Protein AF-X6LUT4-F1 (afdb_monomer)

Secondary structure (DSSP, 8-state):
-TTTT--BGGGGGGTTT--HHHHHHHH-TTS-HHHHHHHHHHHHHHHHHHHHHHHHHHHHHHHHHHHHHHHHHSTTTTT-B--HHHHHHHHHHHHHHHHHHTT---BHHHHHHHHHHHHHHH---GGGHHHHHHHHHTHHHHHHHHH-HHHH-TTS--GGGHHHHHHHHHHHHHHIIIIITS--SBHHHHHHHHTTSPPTTSHHHHHHHHHHHHHHHHHHHTHHHHHHHHHHHHHHHHHHHHHHH----SPPP--TT-------

Nearest PDB structures (foldseek):
  7sqc-assembly1_C0  TM=2.697E-01  e=9.234E+00  Chlamydomonas reinhardtii

Structure (mmCIF, N/CA/C/O backbone):
data_AF-X6LUT4-F1
#
_entry.id   AF-X6LUT4-F1
#
loop_
_atom_site.group_PDB
_atom_site.id
_atom_site.type_symbol
_atom_site.label_atom_id
_atom_site.label_alt_id
_atom_site.label_comp_id
_atom_site.label_asym_id
_atom_site.label_entity_id
_atom_site.label_seq_id
_atom_site.pdbx_PDB_ins_code
_atom_site.Cartn_x
_atom_site.Cartn_y
_atom_site.Cartn_z
_atom_site.occupancy
_atom_site.B_iso_or_equiv
_atom_site.auth_seq_id
_atom_site.auth_comp_id
_atom_site.auth_asym_id
_atom_site.auth_atom_id
_atom_site.pdbx_PDB_model_num
ATOM 1 N N . ALA A 1 1 ? -25.363 0.830 23.749 1.00 52.59 1 ALA A N 1
ATOM 2 C CA . ALA A 1 1 ? -24.604 1.115 22.505 1.00 52.59 1 ALA A CA 1
ATOM 3 C C . ALA A 1 1 ? -23.143 1.459 22.788 1.00 52.59 1 ALA A C 1
ATOM 5 O O . ALA A 1 1 ? -22.294 0.590 22.643 1.00 52.59 1 ALA A O 1
ATOM 6 N N . ILE A 1 2 ? -22.842 2.679 23.255 1.00 51.72 2 ILE A N 1
ATOM 7 C CA . ILE A 1 2 ? -21.458 3.118 23.536 1.00 51.72 2 ILE A CA 1
ATOM 8 C C . ILE A 1 2 ? -20.837 2.325 24.695 1.00 51.72 2 ILE A C 1
ATOM 10 O O . ILE A 1 2 ? -19.722 1.827 24.578 1.00 51.72 2 ILE A O 1
ATOM 14 N N . LYS A 1 3 ? -21.599 2.138 25.780 1.00 47.72 3 LYS A N 1
ATOM 15 C CA . LYS A 1 3 ? -21.188 1.362 26.961 1.00 47.72 3 LYS A CA 1
ATOM 16 C C . LYS A 1 3 ? -20.990 -0.137 26.678 1.00 47.72 3 LYS A C 1
ATOM 18 O O . LYS A 1 3 ? -20.231 -0.787 27.384 1.00 47.72 3 LYS A O 1
ATOM 23 N N . ASP A 1 4 ? -21.637 -0.655 25.632 1.00 57.16 4 ASP A N 1
ATOM 24 C CA . ASP A 1 4 ? -21.692 -2.091 25.317 1.00 57.16 4 ASP A CA 1
ATOM 25 C C . ASP A 1 4 ? -20.893 -2.463 24.054 1.00 57.16 4 ASP A C 1
ATOM 27 O O . ASP A 1 4 ? -21.017 -3.581 23.570 1.00 57.16 4 ASP A O 1
ATOM 31 N N . ASN A 1 5 ? -20.118 -1.535 23.475 1.00 59.72 5 ASN A N 1
ATOM 32 C CA . ASN A 1 5 ? -19.409 -1.709 22.195 1.00 59.72 5 ASN A CA 1
ATOM 33 C C . ASN A 1 5 ? -20.289 -2.228 21.048 1.00 59.72 5 ASN A C 1
ATOM 35 O O . ASN A 1 5 ? -19.846 -3.019 20.226 1.00 59.72 5 ASN A O 1
ATOM 39 N N . THR A 1 6 ? -21.534 -1.774 20.954 1.00 64.12 6 THR A N 1
ATOM 40 C CA . THR A 1 6 ? -22.457 -2.206 19.888 1.00 64.12 6 THR A CA 1
ATOM 41 C C . THR A 1 6 ? -22.618 -1.177 18.770 1.00 64.12 6 THR A C 1
ATOM 43 O O . THR A 1 6 ? -23.476 -1.345 17.909 1.00 64.12 6 THR A O 1
ATOM 46 N N . LEU A 1 7 ? -21.798 -0.118 18.766 1.00 68.50 7 LEU A N 1
ATOM 47 C CA . LEU A 1 7 ? -21.794 0.896 17.709 1.00 68.50 7 LEU A CA 1
ATOM 48 C C . LEU A 1 7 ? -21.358 0.300 16.376 1.00 68.50 7 LEU A C 1
ATOM 50 O O . LEU A 1 7 ? -20.297 -0.328 16.293 1.00 68.50 7 LEU A O 1
ATOM 54 N N . GLN A 1 8 ? -22.160 0.541 15.343 1.00 73.81 8 GLN A N 1
ATOM 55 C CA . GLN A 1 8 ? -21.918 -0.007 14.022 1.00 73.81 8 GLN A CA 1
ATOM 56 C C . GLN A 1 8 ? -21.045 0.935 13.195 1.00 73.81 8 GLN A C 1
ATOM 58 O O . GLN A 1 8 ? -21.088 2.155 13.319 1.00 73.81 8 GLN A O 1
ATOM 63 N N . PHE A 1 9 ? -20.271 0.346 12.295 1.00 64.31 9 PHE A N 1
ATOM 64 C CA . PHE A 1 9 ? -19.413 1.025 11.335 1.00 64.31 9 PHE A CA 1
ATOM 65 C C . PHE A 1 9 ? -20.219 1.989 10.452 1.00 64.31 9 PHE A C 1
ATOM 67 O O . PHE A 1 9 ? -19.763 3.087 10.148 1.00 64.31 9 PHE A O 1
ATOM 74 N N . ALA A 1 10 ? -21.452 1.613 10.097 1.00 67.50 10 ALA A N 1
ATOM 75 C CA . ALA A 1 10 ? -22.367 2.456 9.332 1.00 67.50 10 ALA A CA 1
ATOM 76 C C . ALA A 1 10 ? -22.737 3.768 10.054 1.00 67.50 10 ALA A C 1
ATOM 78 O O . ALA A 1 10 ? -22.997 4.774 9.392 1.00 67.50 10 ALA A O 1
ATOM 79 N N . ASP A 1 11 ? -22.700 3.782 11.390 1.00 68.00 11 ASP A N 1
ATOM 80 C CA . ASP A 1 11 ? -23.057 4.946 12.202 1.00 68.00 11 ASP A CA 1
ATOM 81 C C . ASP A 1 11 ? -21.910 5.961 12.311 1.00 68.00 11 ASP A C 1
ATOM 83 O O . ASP A 1 11 ? -22.111 7.061 12.818 1.00 68.00 11 ASP A O 1
ATOM 87 N N . MET A 1 12 ? -20.708 5.646 11.809 1.00 66.56 12 MET A N 1
ATOM 88 C CA . MET A 1 12 ? -19.506 6.455 12.049 1.00 66.56 12 MET A CA 1
ATOM 89 C C . MET A 1 12 ? -19.565 7.893 11.549 1.00 66.56 12 MET A C 1
ATOM 91 O O . MET A 1 12 ? -18.925 8.755 12.143 1.00 66.56 12 MET A O 1
ATOM 95 N N . ARG A 1 13 ? -20.378 8.194 10.530 1.00 65.12 13 ARG A N 1
ATOM 96 C CA . ARG A 1 13 ? -20.570 9.583 10.076 1.00 65.12 13 ARG A CA 1
ATOM 97 C C . ARG A 1 13 ? -21.151 10.497 11.153 1.00 65.12 13 ARG A C 1
ATOM 99 O O . ARG A 1 13 ? -20.915 11.699 11.117 1.00 65.12 13 ARG A O 1
ATOM 106 N N . TRP A 1 14 ? -21.875 9.947 12.128 1.00 63.25 14 TRP A N 1
ATOM 107 C CA . TRP A 1 14 ? -22.335 10.720 13.282 1.00 63.25 14 TRP A CA 1
ATOM 108 C C . TRP A 1 14 ? -21.186 11.149 14.197 1.00 63.25 14 TRP A C 1
ATOM 110 O O . TRP A 1 14 ? -21.333 12.117 14.933 1.00 63.25 14 TRP A O 1
ATOM 120 N N . PHE A 1 15 ? -20.042 10.464 14.146 1.00 62.38 15 PHE A N 1
ATOM 121 C CA . PHE A 1 15 ? -18.933 10.665 15.072 1.00 62.38 15 PHE A CA 1
ATOM 122 C C . PHE A 1 15 ? -17.868 11.641 14.579 1.00 62.38 15 PHE A C 1
ATOM 124 O O . PHE A 1 15 ? -17.042 12.069 15.379 1.00 62.38 15 PHE A O 1
ATOM 131 N N . GLU A 1 16 ? -17.906 12.041 13.308 1.00 59.84 16 GLU A N 1
ATOM 132 C CA . GLU A 1 16 ? -16.918 12.957 12.720 1.00 59.84 16 GLU A CA 1
ATOM 133 C C . GLU A 1 16 ? -17.025 14.398 13.253 1.00 59.84 16 GLU A C 1
ATOM 135 O O . GLU A 1 16 ? -16.064 15.151 13.144 1.00 59.84 16 GLU A O 1
ATOM 140 N N . ASN A 1 17 ? -18.158 14.786 13.858 1.00 61.06 17 ASN A N 1
ATOM 141 C CA . ASN A 1 17 ? -18.442 16.182 14.232 1.00 61.06 17 ASN A CA 1
ATOM 142 C C . ASN A 1 17 ? -18.848 16.396 15.702 1.00 61.06 17 ASN A C 1
ATOM 144 O O . ASN A 1 17 ? -19.284 17.491 16.059 1.00 61.06 17 ASN A O 1
ATOM 148 N N . VAL A 1 18 ? -18.746 15.379 16.561 1.00 65.12 18 VAL A N 1
ATOM 149 C CA . VAL A 1 18 ? -19.232 15.475 17.948 1.00 65.12 18 VAL A CA 1
ATOM 150 C C . VAL A 1 18 ? -18.086 15.734 18.919 1.00 65.12 18 VAL A C 1
ATOM 152 O O . VAL A 1 18 ? -17.062 15.052 18.905 1.00 65.12 18 VAL A O 1
ATOM 155 N N . ASN A 1 19 ? -18.281 16.706 19.814 1.00 68.69 19 ASN A N 1
ATOM 156 C CA . ASN A 1 19 ? -17.394 16.919 20.951 1.00 68.69 19 ASN A CA 1
ATOM 157 C C . ASN A 1 19 ? -17.685 15.864 22.026 1.00 68.69 19 ASN A C 1
ATOM 159 O O . ASN A 1 19 ? -18.499 16.075 22.925 1.00 68.69 19 ASN A O 1
ATOM 163 N N . TRP A 1 20 ? -17.014 14.717 21.917 1.00 65.75 20 TRP A N 1
ATOM 164 C CA . TRP A 1 20 ? -17.303 13.554 22.754 1.00 65.75 20 TRP A CA 1
ATOM 165 C C . TRP A 1 20 ? -17.110 13.765 24.251 1.00 65.75 20 TRP A C 1
ATOM 167 O O . TRP A 1 20 ? -17.776 13.097 25.038 1.00 65.75 20 TRP A O 1
ATOM 177 N N . LYS A 1 21 ? -16.255 14.712 24.646 1.00 65.12 21 LYS A N 1
ATOM 178 C CA . LYS A 1 21 ? -16.102 15.090 26.051 1.00 65.12 21 LYS A CA 1
ATOM 179 C C . LYS A 1 21 ? -17.387 15.721 26.584 1.00 65.12 21 LYS A C 1
ATOM 181 O O . LYS A 1 21 ? -17.930 15.255 27.577 1.00 65.12 21 LYS A O 1
ATOM 186 N N . LEU A 1 22 ? -17.909 16.708 25.856 1.00 69.75 22 LEU A N 1
ATOM 187 C CA . LEU A 1 22 ? -19.138 17.404 26.228 1.00 69.75 22 LEU A CA 1
ATOM 188 C C . LEU A 1 22 ? -20.337 16.443 26.288 1.00 69.75 22 LEU A C 1
ATOM 190 O O . LEU A 1 22 ? -21.127 16.490 27.225 1.00 69.75 22 LEU A O 1
ATOM 194 N N . GLU A 1 23 ? -20.446 15.540 25.312 1.00 70.31 23 GLU A N 1
ATOM 195 C CA . GLU A 1 23 ? -21.567 14.600 25.238 1.00 70.31 23 GLU A CA 1
ATOM 196 C C . GLU A 1 23 ? -21.538 13.570 26.381 1.00 70.31 23 GLU A C 1
ATOM 198 O O . GLU A 1 23 ? -22.578 13.209 26.931 1.00 70.31 23 GLU A O 1
ATOM 203 N N . MET A 1 24 ? -20.346 13.113 26.782 1.00 67.94 24 MET A N 1
ATOM 204 C CA . MET A 1 24 ? -20.185 12.168 27.893 1.00 67.94 24 MET A CA 1
ATOM 205 C C . MET A 1 24 ? -20.394 12.817 29.258 1.00 67.94 24 MET A C 1
ATOM 207 O O . MET A 1 24 ? -21.010 12.186 30.118 1.00 67.94 24 MET A O 1
ATOM 211 N N . ASP A 1 25 ? -19.960 14.067 29.434 1.00 66.81 25 ASP A N 1
ATOM 212 C CA . ASP A 1 25 ? -20.219 14.844 30.652 1.00 66.81 25 ASP A CA 1
ATOM 213 C C . ASP A 1 25 ? -21.734 15.012 30.891 1.00 66.81 25 ASP A C 1
ATOM 215 O O . ASP A 1 25 ? -22.198 14.987 32.032 1.00 66.81 25 ASP A O 1
ATOM 219 N N . ILE A 1 26 ? -22.523 15.121 29.811 1.00 72.06 26 ILE A N 1
ATOM 220 C CA . ILE A 1 26 ? -23.992 15.191 29.865 1.00 72.06 26 ILE A CA 1
ATOM 221 C C . ILE A 1 26 ? -24.614 13.816 30.148 1.00 72.06 26 ILE A C 1
ATOM 223 O O . ILE A 1 26 ? -25.539 13.707 30.956 1.00 72.06 26 ILE A O 1
ATOM 227 N N . LEU A 1 27 ? -24.152 12.763 29.467 1.00 68.94 27 LEU A N 1
ATOM 228 C CA . LEU A 1 27 ? -24.794 11.445 29.503 1.00 68.94 27 LEU A CA 1
ATOM 229 C C . LEU A 1 27 ? -24.414 10.602 30.729 1.00 68.94 27 LEU A C 1
ATOM 231 O O . LEU A 1 27 ? -25.202 9.745 31.135 1.00 68.94 27 LEU A O 1
ATOM 235 N N . ILE A 1 28 ? -23.218 10.790 31.299 1.00 68.56 28 ILE A N 1
ATOM 236 C CA . ILE A 1 28 ? -22.716 9.989 32.427 1.00 68.56 28 ILE A CA 1
ATOM 237 C C . ILE A 1 28 ? -21.957 10.871 33.445 1.00 68.56 28 ILE A C 1
ATOM 239 O O . ILE A 1 28 ? -20.759 10.681 33.664 1.00 68.56 28 ILE A O 1
ATOM 243 N N . PRO A 1 29 ? -22.650 11.792 34.140 1.00 66.38 29 PRO A N 1
ATOM 244 C CA . PRO A 1 29 ? -22.018 12.754 35.053 1.00 66.38 29 PRO A CA 1
ATOM 245 C C . PRO A 1 29 ? -21.381 12.126 36.310 1.00 66.38 29 PRO A C 1
ATOM 247 O O . PRO A 1 29 ? -20.599 12.767 37.004 1.00 66.38 29 PRO A O 1
ATOM 250 N N . GLU A 1 30 ? -21.705 10.870 36.632 1.00 64.25 30 GLU A N 1
ATOM 251 C CA . GLU A 1 30 ? -21.279 10.182 37.867 1.00 64.25 30 GLU A CA 1
ATOM 252 C C . GLU A 1 30 ? -19.973 9.377 37.720 1.00 64.25 30 GLU A C 1
ATOM 254 O O . GLU A 1 30 ? -19.485 8.761 38.676 1.00 64.25 30 GLU A O 1
ATOM 259 N N . MET A 1 31 ? -19.402 9.318 36.518 1.00 62.62 31 MET A N 1
ATOM 260 C CA . MET A 1 31 ? -18.232 8.493 36.231 1.00 62.62 31 MET A CA 1
ATOM 261 C C . MET A 1 31 ? -16.944 9.263 36.577 1.00 62.62 31 MET A C 1
ATOM 263 O O . MET A 1 31 ? -16.766 10.404 36.175 1.00 62.62 31 MET A O 1
ATOM 267 N N . LYS A 1 32 ? -16.031 8.656 37.357 1.00 62.16 32 LYS A N 1
ATOM 268 C CA . LYS A 1 32 ? -14.766 9.305 37.773 1.00 62.16 32 LYS A CA 1
ATOM 269 C C . LYS A 1 32 ? -13.955 9.748 36.544 1.00 62.16 32 LYS A C 1
ATOM 271 O O . LYS A 1 32 ? -13.625 8.875 35.740 1.00 62.16 32 LYS A O 1
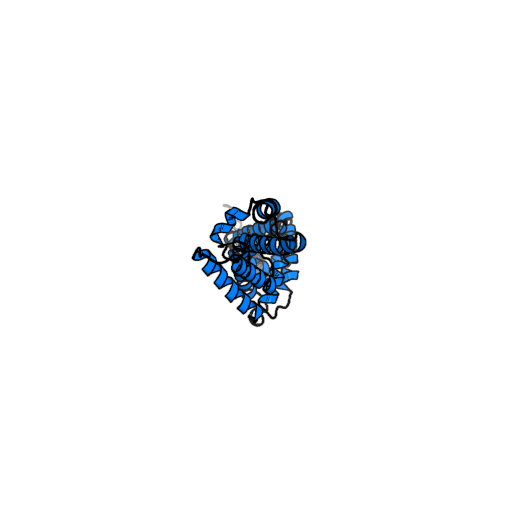ATOM 276 N N . GLU A 1 33 ? -13.582 11.032 36.467 1.00 64.31 33 GLU A N 1
ATOM 277 C CA . GLU A 1 33 ? -12.860 11.665 35.337 1.00 64.31 33 GLU A CA 1
ATOM 278 C C . GLU A 1 33 ? -11.751 10.769 34.759 1.00 64.31 33 GLU A C 1
ATOM 280 O O . GLU A 1 33 ? -11.740 10.458 33.575 1.00 64.31 33 GLU A O 1
ATOM 285 N N . GLU A 1 34 ? -10.896 10.207 35.612 1.00 64.38 34 GLU A N 1
ATOM 286 C CA . GLU A 1 34 ? -9.735 9.412 35.190 1.00 64.38 34 GLU A CA 1
ATOM 287 C C . GLU A 1 34 ? -10.087 8.084 34.474 1.00 64.38 34 GLU A C 1
ATOM 289 O O . GLU A 1 34 ? -9.313 7.564 33.664 1.00 64.38 34 GLU A O 1
ATOM 294 N N . LYS A 1 35 ? -11.263 7.503 34.764 1.00 61.06 35 LYS A N 1
ATOM 295 C CA . LYS A 1 35 ? -11.787 6.320 34.052 1.00 61.06 35 LYS A CA 1
ATOM 296 C C . LYS A 1 35 ? -12.576 6.709 32.805 1.00 61.06 35 LYS A C 1
ATOM 298 O O . LYS A 1 35 ? -12.573 5.931 31.851 1.00 61.06 35 LYS A O 1
ATOM 303 N N . VAL A 1 36 ? -13.239 7.866 32.821 1.00 62.94 36 VAL A N 1
ATOM 304 C CA . VAL A 1 36 ? -13.923 8.428 31.648 1.00 62.94 36 VAL A CA 1
ATOM 305 C C . VAL A 1 36 ? -12.898 8.716 30.564 1.00 62.94 36 VAL A C 1
ATOM 307 O O . VAL A 1 36 ? -13.045 8.206 29.460 1.00 62.94 36 VAL A O 1
ATOM 310 N N . ASP A 1 37 ? -11.806 9.397 30.908 1.00 68.56 37 ASP A N 1
ATOM 311 C CA . ASP A 1 37 ? -10.789 9.824 29.948 1.00 68.56 37 ASP A CA 1
ATOM 312 C C . ASP A 1 37 ? -10.152 8.645 29.203 1.00 68.56 37 ASP A C 1
ATOM 314 O O . ASP A 1 37 ? -10.054 8.669 27.980 1.00 68.56 37 ASP A O 1
ATOM 318 N N . LYS A 1 38 ? -9.782 7.558 29.897 1.00 74.25 38 LYS A N 1
ATOM 319 C CA . LYS A 1 38 ? -9.155 6.389 29.244 1.00 74.25 38 LYS A CA 1
ATOM 320 C C . LYS A 1 38 ? -10.107 5.632 28.320 1.00 74.25 38 LYS A C 1
ATOM 322 O O . LYS A 1 38 ? -9.710 5.217 27.232 1.00 74.25 38 LYS A O 1
ATOM 327 N N . VAL A 1 39 ? -11.349 5.416 28.757 1.00 71.00 39 VAL A N 1
ATOM 328 C CA . VAL A 1 39 ? -12.352 4.706 27.947 1.00 71.00 39 VAL A CA 1
ATOM 329 C C . VAL A 1 39 ? -12.761 5.564 26.752 1.00 71.00 39 VAL A C 1
ATOM 331 O O . VAL A 1 39 ? -12.859 5.050 25.640 1.00 71.00 39 VAL A O 1
ATOM 334 N N . LEU A 1 40 ? -12.939 6.868 26.964 1.00 71.06 40 LEU A N 1
ATOM 335 C CA . LEU A 1 40 ? -13.287 7.825 25.923 1.00 71.06 40 LEU A CA 1
ATOM 336 C C . LEU A 1 40 ? -12.177 7.946 24.881 1.00 71.06 40 LEU A C 1
ATOM 338 O O . LEU A 1 40 ? -12.452 7.828 23.691 1.00 71.06 40 LEU A O 1
ATOM 342 N N . GLN A 1 41 ? -10.928 8.088 25.321 1.00 75.12 41 GLN A N 1
ATOM 343 C CA . GLN A 1 41 ? -9.775 8.175 24.431 1.00 75.12 41 GLN A CA 1
ATOM 344 C C . GLN A 1 41 ? -9.652 6.925 23.553 1.00 75.12 41 GLN A C 1
ATOM 346 O O . GLN A 1 41 ? -9.543 7.031 22.335 1.00 75.12 41 GLN A O 1
ATOM 351 N N . SER A 1 42 ? -9.791 5.736 24.148 1.00 80.69 42 SER A N 1
ATOM 352 C CA . SER A 1 42 ? -9.792 4.479 23.392 1.00 80.69 42 SER A CA 1
ATOM 353 C C . SER A 1 42 ? -10.925 4.419 22.357 1.00 80.69 42 SER A C 1
ATOM 355 O O . SER A 1 42 ? -10.735 3.901 21.256 1.00 80.69 42 SER A O 1
ATOM 357 N N . LYS A 1 43 ? -12.105 4.965 22.674 1.00 76.88 43 LYS A N 1
ATOM 358 C CA . LYS A 1 43 ? -13.245 5.010 21.746 1.00 76.88 43 LYS A CA 1
ATOM 359 C C . LYS A 1 43 ? -13.041 5.999 20.607 1.00 76.88 43 LYS A C 1
ATOM 361 O O . LYS A 1 43 ? -13.391 5.674 19.472 1.00 76.88 43 LYS A O 1
ATOM 366 N N . ILE A 1 44 ? -12.465 7.160 20.898 1.00 79.50 44 ILE A N 1
ATOM 367 C CA . ILE A 1 44 ? -12.099 8.159 19.891 1.00 79.50 44 ILE A CA 1
ATOM 368 C C . ILE A 1 44 ? -11.095 7.543 18.913 1.00 79.50 44 ILE A C 1
ATOM 370 O O . ILE A 1 44 ? -11.349 7.547 17.712 1.00 79.50 44 ILE A O 1
ATOM 374 N N . GLU A 1 45 ? -10.039 6.904 19.418 1.00 83.88 45 GLU A N 1
ATOM 375 C CA . GLU A 1 45 ? -9.024 6.243 18.587 1.00 83.88 45 GLU A CA 1
ATOM 376 C C . GLU A 1 45 ? -9.610 5.124 17.716 1.00 83.88 45 GLU A C 1
ATOM 378 O O . GLU A 1 45 ? -9.301 5.029 16.529 1.00 83.88 45 GLU A O 1
ATOM 383 N N . GLN A 1 46 ? -10.486 4.279 18.272 1.00 85.69 46 GLN A N 1
ATOM 384 C CA . GLN A 1 46 ? -11.168 3.236 17.494 1.00 85.69 46 GLN A CA 1
ATOM 385 C C . GLN A 1 46 ? -12.018 3.834 16.371 1.00 85.69 46 GLN A C 1
ATOM 387 O O . GLN A 1 46 ? -12.025 3.318 15.254 1.00 85.69 46 GLN A O 1
ATOM 392 N N . THR A 1 47 ? -12.721 4.924 16.664 1.00 80.06 47 THR A N 1
ATOM 393 C CA . THR A 1 47 ? -13.589 5.591 15.695 1.00 80.06 47 THR A CA 1
ATOM 394 C C . THR A 1 47 ? -12.776 6.260 14.591 1.00 80.06 47 THR A C 1
ATOM 396 O O . THR A 1 47 ? -13.131 6.132 13.424 1.00 80.06 47 THR A O 1
ATOM 399 N N . GLU A 1 48 ? -11.654 6.898 14.927 1.00 84.19 48 GLU A N 1
ATOM 400 C CA . GLU A 1 48 ? -10.741 7.501 13.950 1.00 84.19 48 GLU A CA 1
ATOM 401 C C . GLU A 1 48 ? -10.122 6.448 13.017 1.00 84.19 48 GLU A C 1
ATOM 403 O O . GLU A 1 48 ? -10.085 6.615 11.799 1.00 84.19 48 GLU A O 1
ATOM 408 N N . LYS A 1 49 ? -9.667 5.317 13.562 1.00 88.00 49 LYS A N 1
ATOM 409 C CA . LYS A 1 49 ? -9.119 4.220 12.747 1.00 88.00 49 LYS A CA 1
ATOM 410 C C . LYS A 1 49 ? -10.167 3.641 11.809 1.00 88.00 49 LYS A C 1
ATOM 412 O O . LYS A 1 49 ? -9.907 3.419 10.627 1.00 88.00 49 LYS A O 1
ATOM 417 N N . ALA A 1 50 ? -11.365 3.405 12.333 1.00 85.25 50 ALA A N 1
ATOM 418 C CA . ALA A 1 50 ? -12.450 2.850 11.550 1.00 85.25 50 ALA A CA 1
ATOM 419 C C . ALA A 1 50 ? -12.938 3.842 10.473 1.00 85.25 50 ALA A C 1
ATOM 421 O O . ALA A 1 50 ? -13.181 3.411 9.346 1.00 85.25 50 ALA A O 1
ATOM 422 N N . SER A 1 51 ? -12.991 5.154 10.742 1.00 83.00 51 SER A N 1
ATOM 423 C CA . SER A 1 51 ? -13.359 6.158 9.728 1.00 83.00 51 SER A CA 1
ATOM 424 C C . SER A 1 51 ? -12.331 6.243 8.594 1.00 83.00 51 SER A C 1
ATOM 426 O O . SER A 1 51 ? -12.693 6.396 7.426 1.00 83.00 51 SER A O 1
ATOM 428 N N . ARG A 1 52 ? -11.044 6.040 8.903 1.00 88.56 52 ARG A N 1
ATOM 429 C CA . ARG A 1 52 ? -9.957 5.997 7.911 1.00 88.56 52 ARG A CA 1
ATOM 430 C C . ARG A 1 52 ? -9.904 4.705 7.097 1.00 88.56 52 ARG A C 1
ATOM 432 O O . ARG A 1 52 ? -9.203 4.664 6.084 1.00 88.56 52 ARG A O 1
ATOM 439 N N . LEU A 1 53 ? -10.627 3.659 7.497 1.00 90.31 53 LEU A N 1
ATOM 440 C CA . LEU A 1 53 ? -10.486 2.323 6.922 1.00 90.31 53 LEU A CA 1
ATOM 441 C C . LEU A 1 53 ? -10.799 2.270 5.422 1.00 90.31 53 LEU A C 1
ATOM 443 O O . LEU A 1 53 ? -10.117 1.560 4.692 1.00 90.31 53 LEU A O 1
ATOM 447 N N . GLU A 1 54 ? -11.782 3.030 4.929 1.00 89.31 54 GLU A N 1
ATOM 448 C CA . GLU A 1 54 ? -12.095 3.040 3.492 1.00 89.31 54 GLU A CA 1
ATOM 449 C C . GLU A 1 54 ? -10.932 3.616 2.663 1.00 89.31 54 GLU A C 1
ATOM 451 O O . GLU A 1 54 ? -10.568 3.069 1.619 1.00 89.31 54 GLU A O 1
ATOM 456 N N . ALA A 1 55 ? -10.319 4.705 3.138 1.00 90.88 55 ALA A N 1
ATOM 457 C CA . ALA A 1 55 ? -9.152 5.302 2.495 1.00 90.88 55 ALA A CA 1
ATOM 458 C C . ALA A 1 55 ? -7.932 4.373 2.586 1.00 90.88 55 ALA A C 1
ATOM 460 O O . ALA A 1 55 ? -7.243 4.166 1.586 1.00 90.88 55 ALA A O 1
ATOM 461 N N . ALA A 1 56 ? -7.708 3.755 3.750 1.00 94.12 56 ALA A N 1
ATOM 462 C CA . ALA A 1 56 ? -6.633 2.786 3.945 1.00 94.12 56 ALA A CA 1
ATOM 463 C C . ALA A 1 56 ? -6.791 1.563 3.041 1.00 94.12 56 ALA A C 1
ATOM 465 O O . ALA A 1 56 ? -5.829 1.150 2.402 1.00 94.12 56 ALA A O 1
ATOM 466 N N . ASN A 1 57 ? -8.013 1.047 2.890 1.00 94.50 57 ASN A N 1
ATOM 467 C CA . ASN A 1 57 ? -8.307 -0.071 1.999 1.00 94.50 57 ASN A CA 1
ATOM 468 C C . ASN A 1 57 ? -7.941 0.237 0.539 1.00 94.50 57 ASN A C 1
ATOM 470 O O . ASN A 1 57 ? -7.374 -0.614 -0.148 1.00 94.50 57 ASN A O 1
ATOM 474 N N . LYS A 1 58 ? -8.208 1.465 0.068 1.00 94.88 58 LYS A N 1
ATOM 475 C CA . LYS A 1 58 ? -7.780 1.922 -1.267 1.00 94.88 58 LYS A CA 1
ATOM 476 C C . LYS A 1 58 ? -6.253 1.923 -1.386 1.00 94.88 58 LYS A C 1
ATOM 478 O O . LYS A 1 58 ? -5.733 1.423 -2.382 1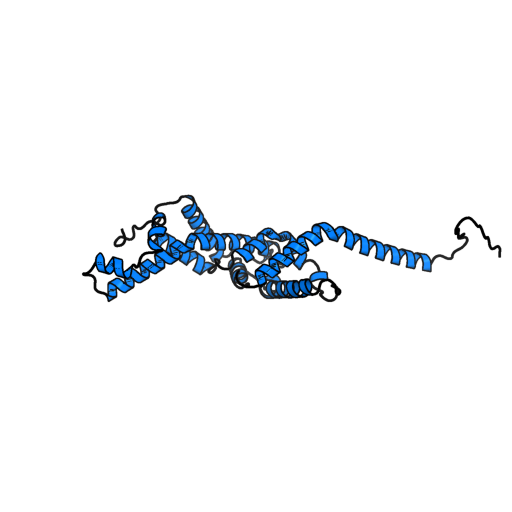.00 94.88 58 LYS A O 1
ATOM 483 N N . GLY A 1 59 ? -5.551 2.423 -0.367 1.00 96.12 59 GLY A N 1
ATOM 484 C CA . GLY A 1 59 ? -4.085 2.400 -0.293 1.00 96.12 59 GLY A CA 1
ATOM 485 C C . GLY A 1 59 ? -3.506 0.990 -0.296 1.00 96.12 59 GLY A C 1
ATOM 486 O O . GLY A 1 59 ? -2.656 0.683 -1.123 1.00 96.12 59 GLY A O 1
ATOM 487 N N . TRP A 1 60 ? -3.998 0.100 0.562 1.00 97.94 60 TRP A N 1
ATOM 488 C CA . TRP A 1 60 ? -3.530 -1.285 0.649 1.00 97.94 60 TRP A CA 1
ATOM 489 C C . TRP A 1 60 ? -3.841 -2.105 -0.603 1.00 97.94 60 TRP A C 1
ATOM 491 O O . TRP A 1 60 ? -3.028 -2.934 -1.009 1.00 97.94 60 TRP A O 1
ATOM 501 N N . THR A 1 61 ? -4.972 -1.846 -1.261 1.00 97.06 61 THR A N 1
ATOM 502 C CA . THR A 1 61 ? -5.290 -2.469 -2.554 1.00 97.06 61 THR A CA 1
ATOM 503 C C . THR A 1 61 ? -4.303 -2.022 -3.632 1.00 97.06 61 THR A C 1
ATOM 505 O O . THR A 1 61 ? -3.746 -2.867 -4.333 1.00 97.06 61 THR A O 1
ATOM 508 N N . ALA A 1 62 ? -4.023 -0.717 -3.720 1.00 97.19 62 ALA A N 1
ATOM 509 C CA . ALA A 1 62 ? -3.019 -0.190 -4.643 1.00 97.19 62 ALA A CA 1
ATOM 510 C C . ALA A 1 62 ? -1.614 -0.722 -4.315 1.00 97.19 62 ALA A C 1
ATOM 512 O O . ALA A 1 62 ? -0.870 -1.079 -5.225 1.00 97.19 62 ALA A O 1
ATOM 513 N N . LEU A 1 63 ? -1.273 -0.853 -3.027 1.00 98.00 63 LEU A N 1
ATOM 514 C CA . LEU A 1 63 ? -0.003 -1.418 -2.569 1.00 98.00 63 LEU A CA 1
ATOM 515 C C . LEU A 1 63 ? 0.147 -2.866 -3.018 1.00 98.00 63 LEU A C 1
ATOM 517 O O . LEU A 1 63 ? 1.172 -3.226 -3.584 1.00 98.00 63 LEU A O 1
ATOM 521 N N . LYS A 1 64 ? -0.888 -3.689 -2.825 1.00 97.75 64 LYS A N 1
ATOM 522 C CA . LYS A 1 64 ? -0.897 -5.079 -3.289 1.00 97.75 64 LYS A CA 1
ATOM 523 C C . LYS A 1 64 ? -0.635 -5.172 -4.792 1.00 97.75 64 LYS A C 1
ATOM 525 O O . LYS A 1 64 ? 0.220 -5.955 -5.204 1.00 97.75 64 LYS A O 1
ATOM 530 N N . GLN A 1 65 ? -1.334 -4.369 -5.593 1.00 97.44 65 GLN A N 1
ATOM 531 C CA . GLN A 1 65 ? -1.163 -4.358 -7.048 1.00 97.44 65 GLN A CA 1
ATOM 532 C C . GLN A 1 65 ? 0.238 -3.884 -7.451 1.00 97.44 65 GLN A C 1
ATOM 534 O O . GLN A 1 65 ? 0.913 -4.566 -8.218 1.00 97.44 65 GLN A O 1
ATOM 539 N N . ALA A 1 66 ? 0.718 -2.779 -6.878 1.00 96.06 66 ALA A N 1
ATOM 540 C CA . ALA A 1 66 ? 2.051 -2.253 -7.155 1.00 96.06 66 ALA A CA 1
ATOM 541 C C . ALA A 1 66 ? 3.157 -3.249 -6.772 1.00 96.06 66 ALA A C 1
ATOM 543 O O . ALA A 1 66 ? 4.063 -3.482 -7.569 1.00 96.06 66 ALA A O 1
ATOM 544 N N . THR A 1 67 ? 3.065 -3.904 -5.609 1.00 96.75 67 THR A N 1
ATOM 545 C CA . THR A 1 67 ? 4.015 -4.949 -5.188 1.00 96.75 67 THR A CA 1
ATOM 546 C C . THR A 1 67 ? 4.070 -6.092 -6.198 1.00 96.75 67 THR A C 1
ATOM 548 O O . THR A 1 67 ? 5.158 -6.525 -6.574 1.00 96.75 67 THR A O 1
ATOM 551 N N . GLN A 1 68 ? 2.917 -6.557 -6.686 1.00 95.81 68 GLN A N 1
ATOM 552 C CA . GLN A 1 68 ? 2.847 -7.615 -7.699 1.00 95.81 68 GLN A CA 1
ATOM 553 C C . GLN A 1 68 ? 3.461 -7.170 -9.035 1.00 95.81 68 GLN A C 1
ATOM 555 O O . GLN A 1 68 ? 4.261 -7.904 -9.618 1.00 95.81 68 GLN A O 1
ATOM 560 N N . THR A 1 69 ? 3.144 -5.957 -9.496 1.00 94.25 69 THR A N 1
ATOM 561 C CA . THR A 1 69 ? 3.710 -5.382 -10.725 1.00 94.25 69 THR A CA 1
ATOM 562 C C . THR A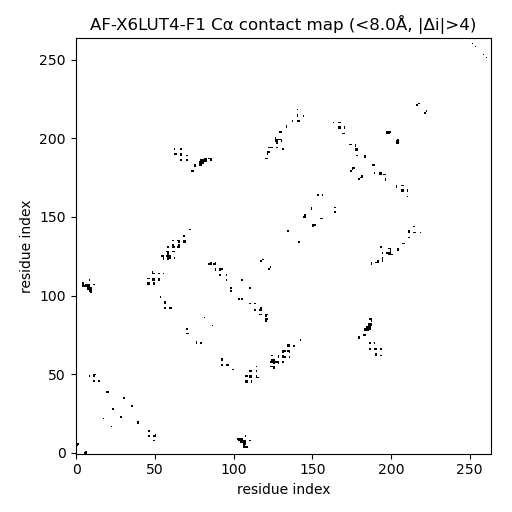 1 69 ? 5.229 -5.258 -10.639 1.00 94.25 69 THR A C 1
ATOM 564 O O . THR A 1 69 ? 5.945 -5.662 -11.556 1.00 94.25 69 THR A O 1
ATOM 567 N N . ILE A 1 70 ? 5.747 -4.735 -9.528 1.00 93.06 70 ILE A N 1
ATOM 568 C CA . ILE A 1 70 ? 7.186 -4.560 -9.331 1.00 93.06 70 ILE A CA 1
ATOM 569 C C . ILE A 1 70 ? 7.879 -5.918 -9.214 1.00 93.06 70 ILE A C 1
ATOM 571 O O . ILE A 1 70 ? 8.900 -6.127 -9.866 1.00 93.06 70 ILE A O 1
ATOM 575 N N . GLN A 1 71 ? 7.313 -6.870 -8.462 1.00 94.38 71 GLN A N 1
ATOM 576 C CA . GLN A 1 71 ? 7.879 -8.214 -8.333 1.00 94.38 71 GLN A CA 1
ATOM 577 C C . GLN A 1 71 ? 8.011 -8.903 -9.694 1.00 94.38 71 GLN A C 1
ATOM 579 O O . GLN A 1 71 ? 9.064 -9.469 -9.969 1.00 94.38 71 GLN A O 1
ATOM 584 N N . LYS A 1 72 ? 7.002 -8.815 -10.568 1.00 92.38 72 LYS A N 1
ATOM 585 C CA . LYS A 1 72 ? 7.026 -9.421 -11.911 1.00 92.38 72 LYS A CA 1
ATOM 586 C C . LYS A 1 72 ? 8.166 -8.894 -12.792 1.00 92.38 72 LYS A C 1
ATOM 588 O O . LYS A 1 72 ? 8.718 -9.656 -13.593 1.00 92.38 72 LYS A O 1
ATOM 593 N N . ASN A 1 73 ? 8.522 -7.621 -12.623 1.00 88.25 73 ASN A N 1
ATOM 594 C CA . ASN A 1 73 ? 9.523 -6.921 -13.433 1.00 88.25 73 ASN A CA 1
ATOM 595 C C . ASN A 1 73 ? 10.895 -6.803 -12.750 1.00 88.25 73 ASN A C 1
ATOM 597 O O . ASN A 1 73 ? 11.867 -6.389 -13.377 1.00 88.25 73 ASN A O 1
ATOM 601 N N . HIS A 1 74 ? 11.011 -7.207 -11.484 1.00 90.00 74 HIS A N 1
ATOM 602 C CA . HIS A 1 74 ? 12.268 -7.154 -10.750 1.00 90.00 74 HIS A CA 1
ATOM 603 C C . HIS A 1 74 ? 13.300 -8.152 -11.304 1.00 90.00 74 HIS A C 1
ATOM 605 O O . HIS A 1 74 ? 12.974 -9.292 -11.649 1.00 90.00 74 HIS A O 1
ATOM 611 N N . LYS A 1 75 ? 14.584 -7.766 -11.302 1.00 87.06 75 LYS A N 1
ATOM 612 C CA . LYS A 1 75 ? 15.709 -8.624 -11.734 1.00 87.06 75 LYS A CA 1
ATOM 613 C C . LYS A 1 75 ? 15.781 -9.962 -10.980 1.00 87.06 75 LYS A C 1
ATOM 615 O O . LYS A 1 75 ? 16.188 -10.975 -11.534 1.00 87.06 75 LYS A O 1
ATOM 620 N N . GLU A 1 76 ? 15.339 -9.968 -9.726 1.00 89.62 76 GLU A N 1
ATOM 621 C CA . GLU A 1 76 ? 15.344 -11.126 -8.822 1.00 89.62 76 GLU A CA 1
ATOM 622 C C . GLU A 1 76 ? 13.933 -11.674 -8.571 1.00 89.62 76 GLU A C 1
ATOM 624 O O . GLU A 1 76 ? 13.677 -12.282 -7.536 1.00 89.62 76 GLU A O 1
ATOM 629 N N . LYS A 1 77 ? 12.994 -11.470 -9.502 1.00 91.25 77 LYS A N 1
ATOM 630 C CA . LYS A 1 77 ? 11.580 -11.865 -9.363 1.00 91.25 77 LYS A CA 1
ATOM 631 C C . LYS A 1 77 ? 11.343 -13.275 -8.814 1.00 91.25 77 LYS A C 1
ATOM 633 O O . LYS A 1 77 ? 10.433 -13.464 -8.015 1.00 91.25 77 LYS A O 1
ATOM 638 N N . SER A 1 78 ? 12.166 -14.249 -9.204 1.00 91.31 78 SER A N 1
ATOM 639 C CA . SER A 1 78 ? 12.058 -15.649 -8.763 1.00 91.31 78 SER A CA 1
ATOM 640 C C . SER A 1 78 ? 12.454 -15.869 -7.296 1.00 91.31 78 SER A C 1
ATOM 642 O O . SER A 1 78 ? 12.092 -16.889 -6.711 1.00 91.31 78 SER A O 1
ATOM 644 N N . ASN A 1 79 ? 13.206 -14.936 -6.710 1.00 92.06 79 ASN A N 1
ATOM 645 C CA . ASN A 1 79 ? 13.698 -15.010 -5.334 1.00 92.06 79 ASN A CA 1
ATOM 646 C C . ASN A 1 79 ? 12.753 -14.320 -4.344 1.00 92.06 79 ASN A C 1
ATOM 648 O O . ASN A 1 79 ? 12.738 -14.697 -3.176 1.00 92.06 79 ASN A O 1
ATOM 652 N N . ILE A 1 80 ? 11.945 -13.364 -4.813 1.00 94.25 80 ILE A N 1
ATOM 653 C CA . ILE A 1 80 ? 10.965 -12.646 -3.993 1.00 94.25 80 ILE A CA 1
ATOM 654 C C . ILE A 1 80 ? 9.767 -13.566 -3.752 1.00 94.25 80 ILE A C 1
ATOM 656 O O . ILE A 1 80 ? 8.958 -13.802 -4.653 1.00 94.25 80 ILE A O 1
ATOM 660 N N . LYS A 1 81 ? 9.648 -14.097 -2.535 1.00 94.56 81 LYS A N 1
ATOM 661 C CA . LYS A 1 81 ? 8.594 -15.055 -2.172 1.00 94.56 81 LYS A CA 1
ATOM 662 C C . LYS A 1 81 ? 7.514 -14.412 -1.317 1.00 94.56 81 LYS A C 1
ATOM 664 O O . LYS A 1 81 ? 7.762 -13.459 -0.583 1.00 94.56 81 LYS A O 1
ATOM 669 N N . GLN A 1 82 ? 6.308 -14.962 -1.387 1.00 95.38 82 GLN A N 1
ATOM 670 C CA . GLN A 1 82 ? 5.261 -14.608 -0.437 1.00 95.38 82 GLN A CA 1
ATOM 671 C C . GLN A 1 82 ? 5.602 -15.197 0.931 1.00 95.38 82 GLN A C 1
ATOM 673 O O . GLN A 1 82 ? 5.690 -16.414 1.095 1.00 95.38 82 GLN A O 1
ATOM 678 N N . ASP A 1 83 ? 5.833 -14.315 1.891 1.00 96.75 83 ASP A N 1
ATOM 679 C CA . ASP A 1 83 ? 6.062 -14.647 3.287 1.00 96.75 83 ASP A CA 1
ATOM 680 C C . ASP A 1 83 ? 4.746 -14.673 4.076 1.00 96.75 83 ASP A C 1
ATOM 682 O O . ASP A 1 83 ? 3.698 -14.236 3.598 1.00 96.75 83 ASP A O 1
ATOM 686 N N . ARG A 1 84 ? 4.801 -15.194 5.304 1.00 97.06 84 ARG A N 1
ATOM 687 C CA . ARG A 1 84 ? 3.609 -15.351 6.144 1.00 97.06 84 ARG A CA 1
ATOM 688 C C . ARG A 1 84 ? 2.944 -14.016 6.484 1.00 97.06 84 ARG A C 1
ATOM 690 O O . ARG A 1 84 ? 1.724 -13.939 6.443 1.00 97.06 84 ARG A O 1
ATOM 697 N N . THR A 1 85 ? 3.728 -12.968 6.739 1.00 97.25 85 THR A N 1
ATOM 698 C CA . THR A 1 85 ? 3.195 -11.627 7.023 1.00 97.25 85 THR A CA 1
ATOM 699 C C . THR A 1 85 ? 2.393 -11.090 5.838 1.00 97.25 85 THR A C 1
ATOM 701 O O . THR A 1 85 ? 1.322 -10.519 6.026 1.00 97.25 85 THR A O 1
ATOM 704 N N . TRP A 1 86 ? 2.860 -11.335 4.609 1.00 97.75 86 TRP A N 1
ATOM 705 C CA . TRP A 1 86 ? 2.122 -10.957 3.405 1.00 97.75 86 TRP A CA 1
ATOM 706 C C . TRP A 1 86 ? 0.804 -11.723 3.263 1.00 97.75 86 TRP A C 1
ATOM 708 O O . TRP A 1 86 ? -0.217 -11.130 2.927 1.00 97.75 86 TRP A O 1
ATOM 718 N N . GLN A 1 87 ? 0.811 -13.030 3.536 1.00 97.38 87 GLN A N 1
ATOM 719 C CA . GLN A 1 87 ? -0.401 -13.856 3.490 1.00 97.38 87 GLN A CA 1
ATOM 720 C C . GLN A 1 87 ? -1.435 -13.386 4.520 1.00 97.38 87 GLN A C 1
ATOM 722 O O . GLN A 1 87 ? -2.590 -13.160 4.162 1.00 97.38 87 GLN A O 1
ATOM 727 N N . ASP A 1 88 ? -1.005 -13.146 5.762 1.00 97.12 88 ASP A N 1
ATOM 728 C CA . ASP A 1 88 ? -1.870 -12.628 6.825 1.00 97.12 88 ASP A CA 1
ATOM 729 C C . ASP A 1 88 ? -2.449 -11.249 6.440 1.00 97.12 88 ASP A C 1
ATOM 731 O O . ASP A 1 88 ? -3.642 -10.991 6.630 1.00 97.12 88 ASP A O 1
ATOM 735 N N . PHE A 1 89 ? -1.641 -10.376 5.824 1.00 97.56 89 PHE A N 1
ATOM 736 C CA . PHE A 1 89 ? -2.106 -9.105 5.262 1.00 97.56 89 PHE A CA 1
ATOM 737 C C . PHE A 1 89 ? -3.167 -9.295 4.170 1.00 97.56 89 PHE A C 1
ATOM 739 O O . PHE A 1 89 ? -4.203 -8.628 4.207 1.00 97.56 89 PHE A O 1
ATOM 746 N N . GLU A 1 90 ? -2.957 -10.206 3.215 1.00 97.19 90 GLU A N 1
ATOM 747 C CA . GLU A 1 90 ? -3.926 -10.470 2.145 1.00 97.19 90 GLU A CA 1
ATOM 748 C C . GLU A 1 90 ? -5.262 -10.992 2.686 1.00 97.19 90 GLU A C 1
ATOM 750 O O . GLU A 1 90 ? -6.318 -10.571 2.203 1.00 97.19 90 GLU A O 1
ATOM 755 N N . GLU A 1 91 ? -5.231 -11.846 3.710 1.00 96.62 91 GLU A N 1
ATOM 756 C CA . GLU A 1 91 ? -6.430 -12.327 4.399 1.00 96.62 91 GLU A CA 1
ATOM 757 C C . GLU A 1 91 ? -7.190 -11.186 5.088 1.00 96.62 91 GLU A C 1
ATOM 759 O O . GLU A 1 91 ? -8.412 -11.073 4.944 1.00 96.62 91 GLU A O 1
ATOM 764 N N . LYS A 1 92 ? -6.489 -10.299 5.812 1.00 95.56 92 LYS A N 1
ATOM 765 C CA . LYS A 1 92 ? -7.134 -9.142 6.460 1.00 95.56 92 LYS A CA 1
ATOM 766 C C . LYS A 1 92 ? -7.677 -8.146 5.446 1.00 95.56 92 LYS A C 1
ATOM 768 O O . LYS A 1 92 ? -8.785 -7.644 5.632 1.00 95.56 92 LYS A O 1
ATOM 773 N N . LEU A 1 93 ? -6.952 -7.903 4.358 1.00 96.25 93 LEU A N 1
ATOM 774 C CA . LEU A 1 93 ? -7.412 -7.039 3.277 1.00 96.25 93 LEU A CA 1
ATOM 775 C C . LEU A 1 93 ? -8.677 -7.601 2.610 1.00 96.25 93 LEU A C 1
ATOM 777 O O . LEU A 1 93 ? -9.609 -6.850 2.322 1.00 96.25 93 LEU A O 1
ATOM 781 N N . ALA A 1 94 ? -8.753 -8.917 2.398 1.00 94.69 94 ALA A N 1
ATOM 782 C CA . ALA A 1 94 ? -9.960 -9.565 1.888 1.00 94.69 94 ALA A CA 1
ATOM 783 C C . ALA A 1 94 ? -11.154 -9.387 2.845 1.00 94.69 94 ALA A C 1
ATOM 785 O O . ALA A 1 94 ? -12.237 -9.007 2.397 1.00 94.69 94 ALA A O 1
ATOM 786 N N . ALA A 1 95 ? -10.941 -9.561 4.154 1.00 92.62 95 ALA A N 1
ATOM 787 C CA . ALA A 1 95 ? -11.977 -9.343 5.166 1.00 92.62 95 ALA A CA 1
ATOM 788 C C . ALA A 1 95 ? -12.483 -7.886 5.192 1.00 92.62 95 ALA A C 1
ATOM 790 O O . ALA A 1 95 ? -13.685 -7.649 5.321 1.00 92.62 95 ALA A O 1
ATOM 791 N N . ILE A 1 96 ? -11.592 -6.901 5.023 1.00 91.81 96 ILE A N 1
ATOM 792 C CA . ILE A 1 96 ? -11.977 -5.484 4.914 1.00 91.81 96 ILE A CA 1
ATOM 793 C C . ILE A 1 96 ? -12.820 -5.246 3.656 1.00 91.81 96 ILE A C 1
ATOM 795 O O . ILE A 1 96 ? -13.854 -4.582 3.731 1.00 91.81 96 ILE A O 1
ATOM 799 N N . ASN A 1 97 ? -12.414 -5.794 2.508 1.00 91.44 97 ASN A N 1
ATOM 800 C CA . ASN A 1 97 ? -13.164 -5.651 1.258 1.00 91.44 97 ASN A CA 1
ATOM 801 C C . ASN A 1 97 ? -14.579 -6.232 1.369 1.00 91.44 97 ASN A C 1
ATOM 803 O O . ASN A 1 97 ? -15.543 -5.581 0.967 1.00 91.44 97 ASN A O 1
ATOM 807 N N . GLU A 1 98 ? -14.722 -7.421 1.958 1.00 89.12 98 GLU A N 1
ATOM 808 C CA . GLU A 1 98 ? -16.030 -8.029 2.214 1.00 89.12 98 GLU A CA 1
ATOM 809 C C . GLU A 1 98 ? -16.887 -7.149 3.136 1.00 89.12 98 GLU A C 1
ATOM 811 O O . GLU A 1 98 ? -18.055 -6.877 2.839 1.00 89.12 98 GLU A O 1
ATOM 816 N N . MET A 1 99 ? -16.292 -6.642 4.218 1.00 86.62 99 MET A N 1
ATOM 817 C CA . MET A 1 99 ? -16.967 -5.759 5.164 1.00 86.62 99 MET A CA 1
ATOM 818 C C . MET A 1 99 ? -17.497 -4.480 4.497 1.00 86.62 99 MET A C 1
ATOM 820 O O . MET A 1 99 ? -18.653 -4.104 4.716 1.00 86.62 99 MET A O 1
ATOM 824 N N . LEU A 1 100 ? -16.667 -3.814 3.687 1.00 85.12 100 LE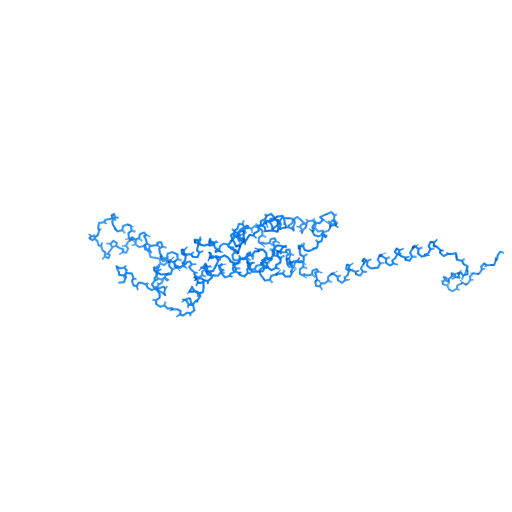U A N 1
ATOM 825 C CA . LEU A 1 100 ? -17.021 -2.565 3.007 1.00 85.12 100 LEU A CA 1
ATOM 826 C C . LEU A 1 100 ? -18.088 -2.784 1.922 1.00 85.12 100 LEU A C 1
ATOM 828 O O . LEU A 1 100 ? -19.005 -1.971 1.797 1.00 85.12 100 LEU A O 1
ATOM 832 N N . CYS A 1 101 ? -18.018 -3.892 1.177 1.00 83.12 101 CYS A N 1
ATOM 833 C CA . CYS A 1 101 ? -19.011 -4.246 0.158 1.00 83.12 101 CYS A CA 1
ATOM 834 C C . CYS A 1 101 ? -20.386 -4.556 0.762 1.00 83.12 101 CYS A C 1
ATOM 836 O O . CYS A 1 101 ? -21.408 -4.109 0.238 1.00 83.12 101 CYS A O 1
ATOM 838 N N . ASN A 1 102 ? -20.422 -5.280 1.883 1.00 78.81 102 ASN A N 1
ATOM 839 C CA . ASN A 1 102 ? -21.671 -5.750 2.479 1.00 78.81 102 ASN A CA 1
ATOM 840 C C . ASN A 1 102 ? -22.385 -4.696 3.351 1.00 78.81 102 ASN A C 1
ATOM 842 O O . ASN A 1 102 ? -23.462 -4.990 3.869 1.00 78.81 102 ASN A O 1
ATOM 846 N N . LYS A 1 103 ? -21.813 -3.485 3.524 1.00 64.62 103 LYS A N 1
ATOM 847 C CA . LYS A 1 103 ? -22.337 -2.389 4.378 1.00 64.62 103 LYS A CA 1
ATOM 848 C C . LYS A 1 103 ? -22.865 -2.885 5.735 1.00 64.62 103 LYS A C 1
ATOM 850 O O . LYS A 1 103 ? -23.913 -2.450 6.206 1.00 64.62 103 LYS A O 1
ATOM 855 N N . GLN A 1 104 ? -22.170 -3.857 6.321 1.00 63.12 104 GLN A N 1
ATOM 856 C CA . GLN A 1 104 ? -22.664 -4.609 7.470 1.00 63.12 104 GLN A CA 1
ATOM 857 C C . GLN A 1 104 ? -22.664 -3.793 8.767 1.00 63.12 104 GLN A C 1
ATOM 859 O O . GLN A 1 104 ? -21.890 -2.850 8.943 1.00 63.12 104 GLN A O 1
ATOM 864 N N . ASN A 1 105 ? -23.470 -4.273 9.718 1.00 64.56 105 ASN A N 1
ATOM 865 C CA . ASN A 1 105 ? -23.506 -3.901 11.136 1.00 64.56 105 ASN A CA 1
ATOM 866 C C . ASN A 1 105 ? -22.211 -4.311 11.874 1.00 64.56 105 ASN A C 1
ATOM 868 O O . ASN A 1 105 ? -22.261 -4.962 12.919 1.00 64.56 105 ASN A O 1
ATOM 872 N N . VAL A 1 106 ? -21.034 -4.018 11.318 1.00 73.56 106 VAL A N 1
ATOM 873 C CA . VAL A 1 106 ? -19.762 -4.373 11.951 1.00 73.56 106 VAL A CA 1
ATOM 874 C C . VAL A 1 106 ? -19.475 -3.407 13.078 1.00 73.56 106 VAL A C 1
ATOM 876 O O . VAL A 1 106 ? -19.603 -2.202 12.919 1.00 73.56 106 VAL A O 1
ATOM 879 N N . VAL A 1 107 ? -19.078 -3.935 14.228 1.00 82.19 107 VAL A N 1
ATOM 880 C CA . VAL A 1 107 ? -18.709 -3.118 15.381 1.00 82.19 107 VAL A CA 1
ATOM 881 C C . VAL A 1 107 ? -17.462 -2.286 15.060 1.00 82.19 107 VAL A C 1
ATOM 883 O O . VAL A 1 107 ? -16.482 -2.831 14.551 1.00 82.19 107 VAL A O 1
ATOM 886 N N . ILE A 1 108 ? -17.464 -0.993 15.410 1.00 81.12 108 ILE A N 1
ATOM 887 C CA . ILE A 1 108 ? -16.327 -0.065 15.202 1.00 81.12 108 ILE A CA 1
ATOM 888 C C . ILE A 1 108 ? -14.999 -0.654 15.709 1.00 81.12 108 I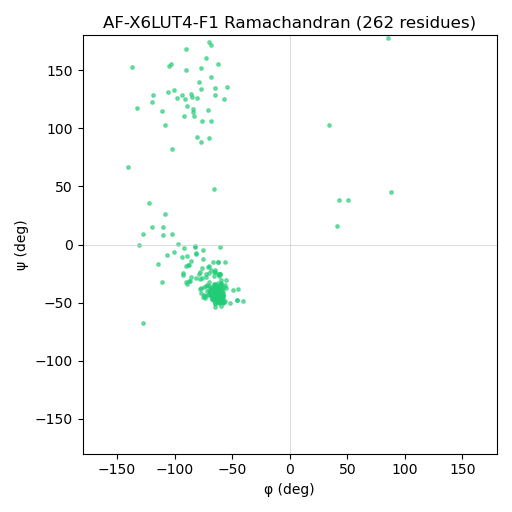LE A C 1
ATOM 890 O O . ILE A 1 108 ? -13.974 -0.543 15.045 1.00 81.12 108 ILE A O 1
ATOM 894 N N . GLU A 1 109 ? -15.017 -1.346 16.849 1.00 85.25 109 GLU A N 1
ATOM 895 C CA . GLU A 1 109 ? -13.843 -2.024 17.408 1.00 85.25 109 GLU A CA 1
ATOM 896 C C . GLU A 1 109 ? -13.237 -3.064 16.448 1.00 85.25 109 GLU A C 1
ATOM 898 O O . GLU A 1 109 ? -12.017 -3.147 16.324 1.00 85.25 109 GLU A O 1
ATOM 903 N N . ASN A 1 110 ? -14.065 -3.842 15.746 1.00 87.75 110 ASN A N 1
ATOM 904 C CA . ASN A 1 110 ? -13.581 -4.841 14.791 1.00 87.75 110 ASN A CA 1
ATOM 905 C C . ASN A 1 110 ? -12.969 -4.170 13.559 1.00 87.75 110 ASN A C 1
ATOM 907 O O . ASN A 1 110 ? -11.927 -4.610 13.079 1.00 87.75 110 ASN A O 1
ATOM 911 N N . ALA A 1 111 ? -13.573 -3.081 13.081 1.00 87.50 111 ALA A N 1
ATOM 912 C CA . ALA A 1 111 ? -13.021 -2.291 11.986 1.00 87.50 111 ALA A CA 1
ATOM 913 C C . ALA A 1 111 ? -11.679 -1.640 12.363 1.00 87.50 111 ALA A C 1
ATOM 915 O O . ALA A 1 111 ? -10.729 -1.699 11.585 1.00 87.50 111 ALA A O 1
ATOM 916 N N . ALA A 1 112 ? -11.568 -1.097 13.578 1.00 90.12 112 ALA A N 1
ATOM 917 C CA . ALA A 1 112 ? -10.318 -0.559 14.109 1.00 90.12 112 ALA A CA 1
ATOM 918 C C . ALA A 1 112 ? -9.233 -1.643 14.238 1.00 90.12 112 ALA A C 1
ATOM 920 O O . ALA A 1 112 ? -8.091 -1.415 13.858 1.00 90.12 112 ALA A O 1
ATOM 921 N N . LYS A 1 113 ? -9.591 -2.850 14.697 1.00 92.12 113 LYS A N 1
ATOM 922 C CA . LYS A 1 113 ? -8.667 -3.997 14.751 1.00 92.12 113 LYS A CA 1
ATOM 923 C C . LYS A 1 113 ? -8.184 -4.423 13.366 1.00 92.12 113 LYS A C 1
ATOM 925 O O . LYS A 1 113 ? -7.012 -4.740 13.202 1.00 92.12 113 LYS A O 1
ATOM 930 N N . LEU A 1 114 ? -9.067 -4.440 12.366 1.00 92.25 114 LEU A N 1
ATOM 931 C CA . LEU A 1 114 ? -8.673 -4.722 10.982 1.00 92.25 114 LEU A CA 1
ATOM 932 C C . LEU A 1 114 ? -7.708 -3.658 10.446 1.00 92.25 114 LEU A C 1
ATOM 934 O O . LEU A 1 114 ? -6.722 -4.015 9.805 1.00 92.25 114 LEU A O 1
ATOM 938 N N . TYR A 1 115 ? -7.959 -2.382 10.758 1.00 93.56 115 TYR A N 1
ATOM 939 C CA . TYR A 1 115 ? -7.046 -1.289 10.428 1.00 93.56 115 TYR A CA 1
ATOM 940 C C . TYR A 1 115 ? -5.659 -1.503 11.049 1.00 93.56 115 TYR A C 1
ATOM 942 O O . TYR A 1 115 ? -4.647 -1.427 10.349 1.00 93.56 115 TYR A O 1
ATOM 950 N N . ASP A 1 116 ? -5.618 -1.786 12.354 1.00 95.06 116 ASP A N 1
ATOM 951 C CA . ASP A 1 116 ? -4.375 -1.975 13.105 1.00 95.06 116 ASP A CA 1
ATOM 952 C C . ASP A 1 116 ? -3.564 -3.149 12.556 1.00 95.06 116 ASP A C 1
ATOM 954 O O . ASP A 1 116 ? -2.383 -2.979 12.275 1.00 95.06 116 ASP A O 1
ATOM 958 N N . ASN A 1 117 ? -4.207 -4.293 12.299 1.00 95.12 117 ASN A N 1
ATOM 959 C CA . ASN A 1 117 ? -3.528 -5.474 11.762 1.00 95.12 117 ASN A CA 1
ATOM 960 C C . ASN A 1 117 ? -2.859 -5.184 10.409 1.00 95.12 117 ASN A C 1
ATOM 962 O O . ASN A 1 117 ? -1.684 -5.481 10.219 1.00 95.12 117 ASN A O 1
ATOM 966 N N . CYS A 1 118 ? -3.581 -4.580 9.457 1.00 95.00 118 CYS A N 1
ATOM 967 C CA . CYS A 1 118 ? -2.998 -4.253 8.152 1.00 95.00 118 CYS A CA 1
ATOM 968 C C . CYS A 1 118 ? -1.860 -3.230 8.274 1.00 95.00 118 CYS A C 1
ATOM 970 O O . CYS A 1 118 ? -0.834 -3.369 7.608 1.00 95.00 118 CYS A O 1
ATOM 972 N N . THR A 1 119 ? -2.017 -2.232 9.147 1.00 94.94 119 THR A N 1
ATOM 973 C CA . THR A 1 119 ? -0.974 -1.230 9.405 1.00 94.94 119 THR A CA 1
ATOM 974 C C . THR A 1 119 ? 0.268 -1.858 10.040 1.00 94.94 119 THR A C 1
ATOM 976 O O . THR A 1 119 ? 1.382 -1.486 9.686 1.00 94.94 119 THR A O 1
ATOM 979 N N . GLU A 1 120 ? 0.103 -2.821 10.947 1.00 95.50 120 GLU A N 1
ATOM 980 C CA . GLU A 1 120 ? 1.209 -3.550 11.575 1.00 95.50 120 GLU A CA 1
ATOM 981 C C . GLU A 1 120 ? 1.990 -4.388 10.556 1.00 95.50 120 GLU A C 1
ATOM 983 O O . GLU A 1 120 ? 3.219 -4.416 10.594 1.00 95.50 120 GLU A O 1
ATOM 988 N N . TYR A 1 121 ? 1.294 -5.032 9.615 1.00 94.12 121 TYR A N 1
ATOM 989 C CA . TYR A 1 121 ? 1.938 -5.894 8.625 1.00 94.12 121 TYR A CA 1
ATOM 990 C C . TYR A 1 121 ? 2.707 -5.133 7.547 1.00 94.12 121 TYR A C 1
ATOM 992 O O . TYR A 1 121 ? 3.822 -5.527 7.205 1.00 94.12 121 TYR A O 1
ATOM 1000 N N . VAL A 1 122 ? 2.111 -4.081 6.976 1.00 93.44 122 VAL A N 1
ATOM 1001 C CA . VAL A 1 122 ? 2.663 -3.419 5.780 1.00 93.44 122 VAL A CA 1
ATOM 1002 C C . VAL A 1 122 ? 2.749 -1.900 5.884 1.00 93.44 122 VAL A C 1
ATOM 1004 O O . VAL A 1 122 ? 3.205 -1.273 4.938 1.00 93.44 122 VAL A O 1
ATOM 1007 N N . GLY A 1 123 ? 2.335 -1.293 6.997 1.00 93.88 123 GLY A N 1
ATOM 1008 C CA . GLY A 1 123 ? 2.332 0.159 7.184 1.00 93.88 123 GLY A CA 1
ATOM 1009 C C . GLY A 1 123 ? 1.087 0.880 6.650 1.00 93.88 123 GLY A C 1
ATOM 1010 O O . GLY A 1 123 ? 0.162 0.289 6.086 1.00 93.88 123 GLY A O 1
ATOM 1011 N N . ASP A 1 124 ? 1.061 2.201 6.856 1.00 92.31 124 ASP A N 1
ATOM 1012 C CA . ASP A 1 124 ? -0.014 3.084 6.387 1.00 92.31 124 ASP A CA 1
ATOM 1013 C C . ASP A 1 124 ? 0.219 3.494 4.924 1.00 92.31 124 ASP A C 1
ATOM 1015 O O . ASP A 1 124 ? 1.167 4.210 4.591 1.00 92.31 124 ASP A O 1
ATOM 1019 N N . ALA A 1 125 ? -0.675 3.048 4.043 1.00 93.62 125 ALA A N 1
ATOM 1020 C CA . ALA A 1 125 ? -0.601 3.296 2.607 1.00 93.62 125 ALA A CA 1
ATOM 1021 C C . ALA A 1 125 ? -1.455 4.491 2.138 1.00 93.62 125 ALA A C 1
ATOM 1023 O O . ALA A 1 125 ? -1.466 4.788 0.944 1.00 93.62 125 ALA A O 1
ATOM 1024 N N . ILE A 1 126 ? -2.169 5.193 3.034 1.00 93.38 126 ILE A N 1
ATOM 1025 C CA . ILE A 1 126 ? -3.122 6.256 2.650 1.00 93.38 126 ILE A CA 1
ATOM 1026 C C . ILE A 1 126 ? -2.441 7.374 1.855 1.00 93.38 126 ILE A C 1
ATOM 1028 O O . ILE A 1 126 ? -3.020 7.896 0.907 1.00 93.38 126 ILE A O 1
ATOM 1032 N N . LYS A 1 127 ? -1.212 7.736 2.229 1.00 93.94 127 LYS A N 1
ATOM 1033 C CA . LYS A 1 127 ? -0.470 8.835 1.593 1.00 93.94 127 LYS A CA 1
ATOM 1034 C C . LYS A 1 127 ? 0.235 8.451 0.291 1.00 93.94 127 LYS A C 1
ATOM 1036 O O . LYS A 1 1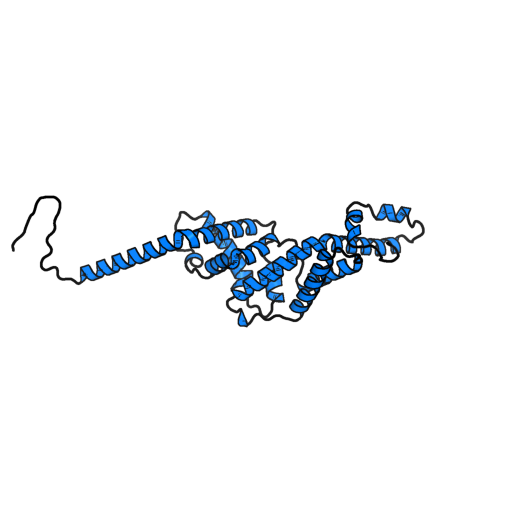27 ? 0.887 9.304 -0.290 1.00 93.94 127 LYS A O 1
ATOM 1041 N N . HIS A 1 128 ? 0.146 7.195 -0.136 1.00 94.81 128 HIS A N 1
ATOM 1042 C CA . HIS A 1 128 ? 0.878 6.674 -1.295 1.00 94.81 128 HIS A CA 1
ATOM 1043 C C . HIS A 1 128 ? -0.069 6.159 -2.389 1.00 94.81 128 HIS A C 1
ATOM 1045 O O . HIS A 1 128 ? 0.340 5.412 -3.274 1.00 94.81 128 HIS A O 1
ATOM 1051 N N . ILE A 1 129 ? -1.360 6.494 -2.330 1.00 94.38 129 ILE A N 1
ATOM 1052 C CA . ILE A 1 129 ? -2.358 5.950 -3.255 1.00 94.38 129 ILE A CA 1
ATOM 1053 C C . ILE A 1 129 ? -2.015 6.326 -4.699 1.00 94.38 129 ILE A C 1
ATOM 1055 O O . ILE A 1 129 ? -2.065 5.463 -5.575 1.00 94.38 129 ILE A O 1
ATOM 1059 N N . ALA A 1 130 ? -1.690 7.591 -4.967 1.00 93.12 130 ALA A N 1
ATOM 1060 C CA . ALA A 1 130 ? -1.445 8.064 -6.324 1.00 93.12 130 ALA A CA 1
ATOM 1061 C C . ALA A 1 130 ? -0.169 7.447 -6.907 1.00 93.12 130 ALA A C 1
ATOM 1063 O O . ALA A 1 130 ? -0.209 6.920 -8.020 1.00 93.12 130 ALA A O 1
ATOM 1064 N N . ILE A 1 131 ? 0.933 7.431 -6.153 1.00 93.19 131 ILE A N 1
ATOM 1065 C CA . ILE A 1 131 ? 2.181 6.806 -6.613 1.00 93.19 131 ILE A CA 1
ATOM 1066 C C . ILE A 1 131 ? 2.022 5.299 -6.858 1.00 93.19 131 ILE A C 1
ATOM 1068 O O . ILE A 1 131 ? 2.452 4.803 -7.900 1.00 93.19 131 ILE A O 1
ATOM 1072 N N . LEU A 1 132 ? 1.351 4.570 -5.961 1.00 95.25 132 LEU A N 1
ATOM 1073 C CA . LEU A 1 132 ? 1.125 3.130 -6.125 1.00 95.25 132 LEU A CA 1
ATOM 1074 C C . LEU A 1 132 ? 0.255 2.838 -7.356 1.00 95.25 132 LEU A C 1
ATOM 1076 O O . LEU A 1 132 ? 0.537 1.892 -8.092 1.00 95.25 132 LEU A O 1
ATOM 1080 N N . LYS A 1 133 ? -0.749 3.684 -7.628 1.00 94.56 133 LYS A N 1
ATOM 1081 C CA . LYS A 1 133 ? -1.554 3.606 -8.855 1.00 94.56 133 LYS A CA 1
ATOM 1082 C C . LYS A 1 133 ? -0.737 3.811 -10.113 1.00 94.56 133 LYS A C 1
ATOM 1084 O O . LYS A 1 133 ? -0.812 2.987 -11.021 1.00 94.56 133 LYS A O 1
ATOM 1089 N N . LEU A 1 134 ? 0.090 4.854 -10.148 1.00 91.56 134 LEU A N 1
ATOM 1090 C CA . LEU A 1 134 ? 0.971 5.100 -11.289 1.00 91.56 134 LEU A CA 1
ATOM 1091 C C . LEU A 1 134 ? 1.861 3.891 -11.578 1.00 91.56 134 LEU A C 1
ATOM 1093 O O . LEU A 1 134 ? 2.077 3.575 -12.745 1.00 91.56 134 LEU A O 1
ATOM 1097 N N . ILE A 1 135 ? 2.323 3.196 -10.536 1.00 90.94 135 ILE A N 1
ATOM 1098 C CA . ILE A 1 135 ? 3.159 2.007 -10.685 1.00 90.94 135 ILE A CA 1
ATOM 1099 C C . ILE A 1 135 ? 2.416 0.858 -11.371 1.00 90.94 135 ILE A C 1
ATOM 1101 O O . ILE A 1 135 ? 2.913 0.334 -12.368 1.00 90.94 135 ILE A O 1
ATOM 1105 N N . TYR A 1 136 ? 1.247 0.450 -10.869 1.00 91.25 136 TYR A N 1
ATOM 1106 C CA . TYR A 1 136 ? 0.574 -0.723 -11.438 1.00 91.25 136 TYR A CA 1
ATOM 1107 C C . TYR A 1 136 ? -0.156 -0.418 -12.757 1.00 91.25 136 TYR A C 1
ATOM 1109 O O . TYR A 1 136 ? -0.260 -1.302 -13.605 1.00 91.25 136 TYR A O 1
ATOM 1117 N N . GLU A 1 137 ? -0.639 0.812 -12.967 1.00 92.25 137 GLU A N 1
ATOM 1118 C CA . GLU A 1 137 ? -1.356 1.199 -14.197 1.00 92.25 137 GLU A CA 1
ATOM 1119 C C . GLU A 1 137 ? -0.413 1.405 -15.387 1.00 92.25 137 GLU A C 1
ATOM 1121 O O . GLU A 1 137 ? -0.848 1.334 -16.534 1.00 92.25 137 GLU A O 1
ATOM 1126 N N . ASN A 1 138 ? 0.879 1.628 -15.132 1.00 88.00 138 ASN A N 1
ATOM 1127 C CA . ASN A 1 138 ? 1.867 1.930 -16.166 1.00 88.00 138 ASN A CA 1
ATOM 1128 C C . ASN A 1 138 ? 3.035 0.935 -16.177 1.00 88.00 138 ASN A C 1
ATOM 1130 O O . ASN A 1 138 ? 4.178 1.307 -16.454 1.00 88.00 138 ASN A O 1
ATOM 1134 N N . GLU A 1 139 ? 2.742 -0.338 -15.894 1.00 85.12 139 GLU A N 1
ATOM 1135 C CA . GLU A 1 139 ? 3.722 -1.431 -15.859 1.00 85.12 139 GLU A CA 1
ATOM 1136 C C . GLU A 1 139 ? 4.664 -1.423 -17.077 1.00 85.12 139 GLU A C 1
ATOM 1138 O O . GLU A 1 139 ? 5.884 -1.519 -16.924 1.00 85.12 139 GLU A O 1
ATOM 1143 N N . GLN A 1 140 ? 4.109 -1.290 -18.286 1.00 80.69 140 GLN A N 1
ATOM 1144 C CA . GLN A 1 140 ? 4.883 -1.341 -19.526 1.00 80.69 140 GLN A CA 1
ATOM 1145 C C . GLN A 1 140 ? 5.876 -0.174 -19.635 1.00 80.69 140 GLN A C 1
ATOM 1147 O O . GLN A 1 140 ? 7.071 -0.403 -19.808 1.00 80.69 140 GLN A O 1
ATOM 1152 N N . ALA A 1 141 ? 5.403 1.060 -19.442 1.00 80.12 141 ALA A N 1
ATOM 1153 C CA . ALA A 1 141 ? 6.244 2.253 -19.518 1.00 80.12 141 ALA A CA 1
ATOM 1154 C C . ALA A 1 141 ? 7.342 2.258 -18.441 1.00 80.12 141 ALA A C 1
ATOM 1156 O O . ALA A 1 141 ? 8.457 2.714 -18.690 1.00 80.12 141 ALA A O 1
ATOM 1157 N N . LEU A 1 142 ? 7.060 1.721 -17.247 1.00 78.38 142 LEU A N 1
ATOM 1158 C CA . LEU A 1 142 ? 8.073 1.543 -16.204 1.00 78.38 142 LEU A CA 1
ATOM 1159 C C . LEU A 1 142 ? 9.111 0.487 -16.574 1.00 78.38 142 LEU A C 1
ATOM 1161 O O . LEU A 1 142 ? 10.294 0.676 -16.312 1.00 78.38 142 LEU A O 1
ATOM 1165 N N . THR A 1 143 ? 8.688 -0.607 -17.199 1.00 75.94 143 THR A N 1
ATOM 1166 C CA . THR A 1 143 ? 9.606 -1.653 -17.664 1.00 75.94 143 THR A CA 1
ATOM 1167 C C . THR A 1 143 ? 10.535 -1.113 -18.749 1.00 75.94 143 THR A C 1
ATOM 1169 O O . THR A 1 143 ? 11.741 -1.338 -18.697 1.00 75.94 143 THR A O 1
ATOM 1172 N N . GLU A 1 144 ? 10.005 -0.336 -19.691 1.00 74.56 144 GLU A N 1
ATOM 1173 C CA . GLU A 1 144 ? 10.782 0.315 -20.752 1.00 74.56 144 GLU A CA 1
ATOM 1174 C C . GLU A 1 144 ? 11.739 1.379 -20.202 1.00 74.56 144 GLU A C 1
ATOM 1176 O O . GLU A 1 144 ? 12.888 1.450 -20.642 1.00 74.56 144 GLU A O 1
ATOM 1181 N N . LEU A 1 145 ? 11.312 2.142 -19.187 1.00 71.00 145 LEU A N 1
ATOM 1182 C CA . LEU A 1 145 ? 12.167 3.092 -18.468 1.00 71.00 145 LEU A CA 1
ATOM 1183 C C . LEU A 1 145 ? 13.415 2.406 -17.888 1.00 71.00 145 LEU A C 1
ATOM 1185 O O . LEU A 1 145 ? 14.483 3.012 -17.859 1.00 71.00 145 LEU A O 1
ATOM 1189 N N . LEU A 1 146 ? 13.289 1.150 -17.452 1.00 66.56 146 LEU A N 1
ATOM 1190 C CA . LEU A 1 146 ? 14.369 0.372 -16.835 1.00 66.56 146 LEU A CA 1
ATOM 1191 C C . LEU A 1 146 ? 15.198 -0.428 -17.832 1.00 66.56 146 LEU A C 1
ATOM 1193 O O . LEU A 1 146 ? 16.378 -0.670 -17.595 1.00 66.56 146 LEU A O 1
ATOM 1197 N N . ALA A 1 147 ? 14.573 -0.882 -18.915 1.00 65.88 147 ALA A N 1
ATOM 1198 C CA . ALA A 1 147 ? 15.227 -1.697 -19.924 1.00 65.88 147 ALA A CA 1
ATOM 1199 C C . ALA A 1 147 ? 16.082 -0.862 -20.879 1.00 65.88 147 ALA A C 1
ATOM 1201 O O . ALA A 1 147 ? 17.010 -1.407 -21.470 1.00 65.88 147 ALA A O 1
ATOM 1202 N N . ASN A 1 148 ? 15.776 0.429 -21.056 1.00 63.62 148 ASN A N 1
ATOM 1203 C CA . ASN A 1 148 ? 16.432 1.253 -22.060 1.00 63.62 148 ASN A CA 1
ATOM 1204 C C . ASN A 1 148 ? 17.780 1.814 -21.558 1.00 63.62 148 ASN A C 1
ATOM 1206 O O . ASN A 1 148 ? 17.802 2.740 -20.733 1.00 63.62 148 ASN A O 1
ATOM 1210 N N . PRO A 1 149 ? 18.919 1.342 -22.103 1.00 55.91 149 PRO A N 1
ATOM 1211 C CA . PRO A 1 149 ? 20.235 1.839 -21.726 1.00 55.91 149 PRO A CA 1
ATOM 1212 C C . PRO A 1 149 ? 20.406 3.321 -22.058 1.00 55.91 149 PRO A C 1
ATOM 1214 O O . PRO A 1 149 ? 21.157 3.985 -21.366 1.00 55.91 149 PRO A O 1
ATOM 1217 N N . LEU A 1 150 ? 19.675 3.876 -23.034 1.00 53.31 150 LEU A N 1
ATOM 1218 C CA . LEU A 1 150 ? 19.715 5.306 -23.383 1.00 53.31 150 LEU A CA 1
ATOM 1219 C C . LEU A 1 150 ? 19.082 6.203 -22.306 1.00 53.31 150 LEU A C 1
ATOM 1221 O O . LEU A 1 150 ? 19.414 7.380 -22.202 1.00 53.31 150 LEU A O 1
ATOM 1225 N N . LEU A 1 151 ? 18.176 5.651 -21.491 1.00 53.31 151 LEU A N 1
ATOM 1226 C CA . LEU A 1 151 ? 17.612 6.329 -20.315 1.00 53.31 151 LEU A CA 1
ATOM 1227 C C . LEU A 1 151 ? 18.471 6.098 -19.063 1.00 53.31 151 LEU A C 1
ATOM 1229 O O . LEU A 1 151 ? 18.378 6.853 -18.095 1.00 53.31 151 LEU A O 1
ATOM 1233 N N . THR A 1 152 ? 19.331 5.076 -19.101 1.00 51.94 152 THR A N 1
ATOM 1234 C CA . THR A 1 152 ? 20.285 4.746 -18.034 1.00 51.94 152 THR A CA 1
ATOM 1235 C C . THR A 1 152 ? 21.621 5.485 -18.227 1.00 51.94 152 THR A C 1
ATOM 1237 O O . THR A 1 152 ? 22.243 5.910 -17.253 1.00 51.94 152 THR A O 1
ATOM 1240 N N . ASP A 1 153 ? 22.029 5.703 -19.481 1.00 52.78 153 ASP A N 1
ATOM 1241 C CA . ASP A 1 153 ? 23.219 6.427 -19.923 1.00 52.78 153 ASP A CA 1
ATOM 1242 C C . ASP A 1 153 ? 22.830 7.831 -20.408 1.00 52.78 153 ASP A C 1
ATOM 1244 O O . ASP A 1 153 ? 22.630 8.135 -21.584 1.00 52.78 153 ASP A O 1
ATOM 1248 N N . MET A 1 154 ? 22.699 8.713 -19.421 1.00 52.09 154 MET A N 1
ATOM 1249 C CA . MET A 1 154 ? 22.275 10.111 -19.541 1.00 52.09 154 MET A CA 1
ATOM 1250 C C . MET A 1 154 ? 23.176 10.991 -20.419 1.00 52.09 154 MET A C 1
ATOM 1252 O O . MET A 1 154 ? 22.900 12.186 -20.578 1.00 52.09 154 MET A O 1
ATOM 1256 N N . THR A 1 155 ? 24.270 10.453 -20.954 1.00 53.16 155 THR A N 1
ATOM 1257 C CA . THR A 1 155 ? 25.182 11.177 -21.843 1.00 53.16 155 THR A CA 1
ATOM 1258 C C . THR A 1 155 ? 24.580 11.406 -23.234 1.00 53.16 155 THR A C 1
ATOM 1260 O O . THR A 1 155 ? 24.905 12.413 -23.855 1.00 53.16 155 THR A O 1
ATOM 1263 N N . VAL A 1 156 ? 23.640 10.555 -23.672 1.00 48.72 156 VAL A N 1
ATOM 1264 C CA . VAL A 1 156 ? 23.128 10.516 -25.060 1.00 48.72 156 VAL A CA 1
ATOM 1265 C C . VAL A 1 156 ? 21.915 11.432 -25.309 1.00 48.72 156 VAL A C 1
ATOM 1267 O O . VAL A 1 156 ? 21.634 11.802 -26.445 1.00 48.72 156 VAL A O 1
ATOM 1270 N N . LEU A 1 157 ? 21.202 11.872 -24.266 1.00 52.12 157 LEU A N 1
ATOM 1271 C CA . LEU A 1 157 ? 20.097 12.832 -24.411 1.00 52.12 157 LEU A CA 1
ATOM 1272 C C . LEU A 1 157 ? 20.643 14.268 -24.530 1.00 52.12 157 LEU A C 1
ATOM 1274 O O . LEU A 1 157 ? 20.890 14.932 -23.511 1.00 52.12 157 LEU A O 1
ATOM 1278 N N . GLU A 1 158 ? 20.859 14.705 -25.775 1.00 49.97 158 GLU A N 1
ATOM 1279 C CA . GLU A 1 158 ? 21.231 16.071 -26.174 1.00 49.97 158 GLU A CA 1
ATOM 1280 C C . GLU A 1 158 ? 20.098 17.105 -25.959 1.00 49.97 158 GLU A C 1
ATOM 1282 O O . GLU A 1 158 ? 18.977 16.793 -25.558 1.00 49.97 158 GLU A O 1
ATOM 1287 N N . GLN A 1 159 ? 20.456 18.377 -26.149 1.00 50.06 159 GLN A N 1
ATOM 1288 C CA . GLN A 1 159 ? 20.046 19.595 -25.432 1.00 50.06 159 GLN A CA 1
ATOM 1289 C C . GLN A 1 159 ? 18.544 19.943 -25.333 1.00 50.06 159 GLN A C 1
ATOM 1291 O O . GLN A 1 159 ? 18.187 20.730 -24.451 1.00 50.06 159 GLN A O 1
ATOM 1296 N N . ASP A 1 160 ? 17.654 19.338 -26.121 1.00 49.28 160 ASP A N 1
ATOM 1297 C CA . ASP A 1 160 ? 16.234 19.734 -26.190 1.00 49.28 160 ASP A CA 1
ATOM 1298 C C . ASP A 1 160 ? 15.355 19.158 -25.062 1.00 49.28 160 ASP A C 1
ATOM 1300 O O . ASP A 1 160 ? 14.211 19.574 -24.867 1.00 49.28 160 ASP A O 1
ATOM 1304 N N . PHE A 1 161 ? 15.897 18.246 -24.248 1.00 53.19 161 PHE A N 1
ATOM 1305 C CA . PHE A 1 161 ? 15.152 17.552 -23.189 1.00 53.19 161 PHE A CA 1
ATOM 1306 C C . PHE A 1 161 ? 15.545 17.945 -21.759 1.00 53.19 161 PHE A C 1
ATOM 1308 O O . PHE A 1 161 ? 15.162 17.252 -20.820 1.00 53.19 161 PHE A O 1
ATOM 1315 N N . CYS A 1 162 ? 16.268 19.051 -21.548 1.00 55.03 162 CYS A N 1
ATOM 1316 C CA . CYS A 1 162 ? 16.853 19.415 -20.244 1.00 55.03 162 CYS A CA 1
ATOM 1317 C C . CYS A 1 162 ? 15.918 19.268 -19.011 1.00 55.03 162 CYS A C 1
ATOM 1319 O O . CYS A 1 162 ? 16.336 18.635 -18.038 1.00 55.03 162 CYS A O 1
ATOM 1321 N N . PRO A 1 163 ? 14.657 19.754 -19.008 1.00 59.06 163 PRO A N 1
ATOM 1322 C CA . PRO A 1 163 ? 13.770 19.595 -17.847 1.00 59.06 163 PRO A CA 1
ATOM 1323 C C . PRO A 1 163 ? 13.271 18.155 -17.659 1.00 59.06 163 PRO A C 1
ATOM 1325 O O . PRO A 1 163 ? 13.096 17.689 -16.533 1.00 59.06 163 PRO A O 1
ATOM 1328 N N . LEU A 1 164 ? 13.044 17.443 -18.768 1.00 64.94 164 LEU A N 1
ATOM 1329 C CA . LEU A 1 164 ? 12.637 16.039 -18.760 1.00 64.94 164 LEU A CA 1
ATOM 1330 C C . LEU A 1 164 ? 13.779 15.152 -18.260 1.00 64.94 164 LEU A C 1
ATOM 1332 O O . LEU A 1 164 ? 13.549 14.254 -17.462 1.00 64.94 164 LEU A O 1
ATOM 1336 N N . LYS A 1 165 ? 15.010 15.462 -18.670 1.00 67.50 165 LYS A N 1
ATOM 1337 C CA . LYS A 1 165 ? 16.235 14.774 -18.269 1.00 67.50 165 LYS A CA 1
ATOM 1338 C C . LYS A 1 165 ? 16.440 14.829 -16.761 1.00 67.50 165 LYS A C 1
ATOM 1340 O O . LYS A 1 165 ? 16.676 13.794 -16.150 1.00 67.50 165 LYS A O 1
ATOM 1345 N N . GLU A 1 166 ? 16.300 16.004 -16.148 1.00 71.62 166 GLU A N 1
ATOM 1346 C CA . GLU A 1 166 ? 16.481 16.143 -14.698 1.00 71.62 166 GLU A CA 1
ATOM 1347 C C . GLU A 1 166 ? 15.351 15.464 -13.910 1.00 71.62 166 GLU A C 1
ATOM 1349 O O . GLU A 1 166 ? 15.613 14.730 -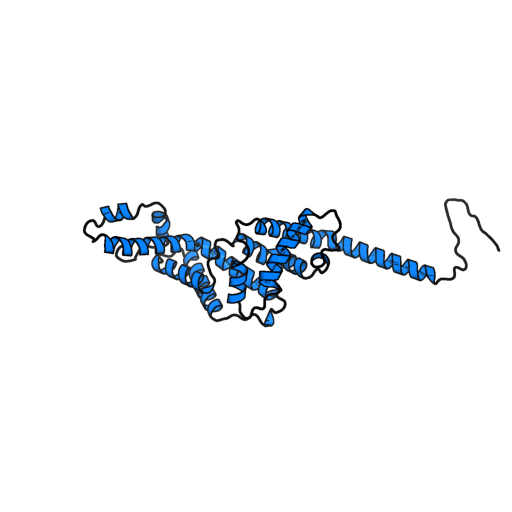12.959 1.00 71.62 166 GLU A O 1
ATOM 1354 N N . SER A 1 167 ? 14.095 15.625 -14.338 1.00 77.88 167 SER A N 1
ATOM 1355 C CA . SER A 1 167 ? 12.967 14.933 -13.703 1.00 77.88 167 SER A CA 1
ATOM 1356 C C . SER A 1 167 ? 13.088 13.411 -13.814 1.00 77.88 167 SER A C 1
ATOM 1358 O O . SER A 1 167 ? 12.863 12.703 -12.832 1.00 77.88 167 SER A O 1
ATOM 1360 N N . LEU A 1 168 ? 13.463 12.900 -14.987 1.00 75.31 168 LEU A N 1
ATOM 1361 C CA . LEU A 1 168 ? 13.680 11.475 -15.209 1.00 75.31 168 LEU A CA 1
ATOM 1362 C C . LEU A 1 168 ? 14.858 10.962 -14.380 1.00 75.31 168 LEU A C 1
ATOM 1364 O O . LEU A 1 168 ? 14.766 9.877 -13.813 1.00 75.31 168 LEU A O 1
ATOM 1368 N N . ARG A 1 169 ? 15.924 11.759 -14.235 1.00 75.81 169 ARG A N 1
ATOM 1369 C CA . ARG A 1 169 ? 17.071 11.436 -13.378 1.00 75.81 169 ARG A CA 1
ATOM 1370 C C . ARG A 1 169 ? 16.653 11.204 -11.941 1.00 75.81 169 ARG A C 1
ATOM 1372 O O . ARG A 1 169 ? 17.063 10.211 -11.349 1.00 75.81 169 ARG A O 1
ATOM 1379 N N . GLN A 1 170 ? 15.867 12.125 -11.394 1.00 81.50 170 GLN A N 1
ATOM 1380 C CA . GLN A 1 170 ? 15.415 12.070 -10.007 1.00 81.50 170 GLN A CA 1
ATOM 1381 C C . GLN A 1 170 ? 14.512 10.858 -9.786 1.00 81.50 170 GLN A C 1
ATOM 1383 O O . GLN A 1 170 ? 14.743 10.086 -8.856 1.00 81.50 170 GLN A O 1
ATOM 1388 N N . VAL A 1 171 ? 13.555 10.631 -10.692 1.00 83.06 171 VAL A N 1
ATOM 1389 C CA . VAL A 1 171 ? 12.668 9.462 -10.639 1.00 83.06 171 VAL A CA 1
ATOM 1390 C C . VAL A 1 171 ? 13.453 8.156 -10.735 1.00 83.06 171 VAL A C 1
ATOM 1392 O O . VAL A 1 171 ? 13.274 7.268 -9.901 1.00 83.06 171 VAL A O 1
ATOM 1395 N N . HIS A 1 172 ? 14.357 8.050 -11.708 1.00 81.12 172 HIS A N 1
ATOM 1396 C CA . HIS A 1 172 ? 15.190 6.868 -11.890 1.00 81.12 172 HIS A CA 1
ATOM 1397 C C . HIS A 1 172 ? 16.090 6.621 -10.677 1.00 81.12 172 HIS A C 1
ATOM 1399 O O . HIS A 1 172 ? 16.183 5.484 -10.226 1.00 81.12 172 HIS A O 1
ATOM 1405 N N . LEU A 1 173 ? 16.722 7.659 -10.118 1.00 83.06 173 LEU A N 1
ATOM 1406 C CA . LEU A 1 173 ? 17.597 7.527 -8.953 1.00 83.06 173 LEU A CA 1
ATOM 1407 C C . LEU A 1 173 ? 16.839 6.954 -7.752 1.00 83.06 173 LEU A C 1
ATOM 1409 O O . LEU A 1 173 ? 17.246 5.923 -7.224 1.00 83.06 173 LEU A O 1
ATOM 1413 N N . VAL A 1 174 ? 15.711 7.566 -7.381 1.00 87.19 174 VAL A N 1
ATOM 1414 C CA . VAL A 1 174 ? 14.895 7.124 -6.239 1.00 87.19 174 VAL A CA 1
ATOM 1415 C C . VAL A 1 174 ? 14.382 5.702 -6.454 1.00 87.19 174 VAL A C 1
ATOM 1417 O O . VAL A 1 174 ? 14.560 4.847 -5.592 1.00 87.19 174 VAL A O 1
ATOM 1420 N N . MET A 1 175 ? 13.799 5.403 -7.620 1.00 86.38 175 MET A N 1
ATOM 1421 C CA . MET A 1 175 ? 13.296 4.055 -7.912 1.00 86.38 175 MET A CA 1
ATOM 1422 C C . MET A 1 175 ? 14.432 3.022 -7.936 1.00 86.38 175 MET A C 1
ATOM 1424 O O . MET A 1 175 ? 14.268 1.899 -7.464 1.00 86.38 175 MET A O 1
ATOM 1428 N N . SER A 1 176 ? 15.607 3.387 -8.454 1.00 84.44 176 SER A N 1
ATOM 1429 C CA . SER A 1 176 ? 16.779 2.509 -8.490 1.00 84.44 176 SER A CA 1
ATOM 1430 C C . SER A 1 176 ? 17.295 2.197 -7.090 1.00 84.44 176 SER A C 1
ATOM 1432 O O . SER A 1 176 ? 17.549 1.034 -6.783 1.00 84.44 176 SER A O 1
ATOM 1434 N N . GLU A 1 177 ? 17.425 3.209 -6.234 1.00 88.31 177 GLU A N 1
ATOM 1435 C CA . GLU A 1 177 ? 17.937 3.060 -4.870 1.00 88.31 177 GLU A CA 1
ATOM 1436 C C . GLU A 1 177 ? 16.946 2.376 -3.931 1.00 88.31 177 GLU A C 1
ATOM 1438 O O . GLU A 1 177 ? 17.367 1.596 -3.080 1.00 88.31 177 GLU A O 1
ATOM 1443 N N . CYS A 1 178 ? 15.645 2.631 -4.085 1.00 89.31 178 CYS A N 1
ATOM 1444 C CA . CYS A 1 178 ? 14.621 2.053 -3.217 1.00 89.31 178 CYS A CA 1
ATOM 1445 C C . CYS A 1 178 ? 14.155 0.669 -3.671 1.00 89.31 178 CYS A C 1
ATOM 1447 O O . CYS A 1 178 ? 13.706 -0.109 -2.833 1.00 89.31 178 CYS A O 1
ATOM 1449 N N . ILE A 1 179 ? 14.226 0.370 -4.972 1.00 90.94 179 ILE A N 1
ATOM 1450 C CA . ILE A 1 179 ? 13.632 -0.837 -5.553 1.00 90.94 179 ILE A CA 1
ATOM 1451 C C . ILE A 1 179 ? 14.674 -1.611 -6.362 1.00 90.94 179 ILE A C 1
ATOM 1453 O O . ILE A 1 179 ? 15.079 -2.692 -5.962 1.00 90.94 179 ILE A O 1
ATOM 1457 N N . TRP A 1 180 ? 15.152 -1.083 -7.490 1.00 88.31 180 TRP A N 1
ATOM 1458 C CA . TRP A 1 180 ? 15.798 -1.926 -8.515 1.00 88.31 180 TRP A CA 1
ATOM 1459 C C . TRP A 1 180 ? 17.191 -2.454 -8.160 1.00 88.31 180 TRP A C 1
ATOM 1461 O O . TRP A 1 180 ? 17.624 -3.504 -8.652 1.00 88.31 180 TRP A O 1
ATOM 1471 N N . LYS A 1 181 ? 17.936 -1.732 -7.322 1.00 87.50 181 LYS A N 1
ATOM 1472 C CA . LYS A 1 181 ? 19.239 -2.183 -6.815 1.00 87.50 181 LYS A CA 1
ATOM 1473 C C . LYS A 1 181 ? 19.113 -3.019 -5.548 1.00 87.50 181 LYS A C 1
ATOM 1475 O O . LYS A 1 181 ? 20.062 -3.734 -5.234 1.00 87.50 181 LYS A O 1
ATOM 1480 N N . VAL A 1 182 ? 17.975 -2.952 -4.866 1.00 90.88 182 VAL A N 1
ATOM 1481 C CA . VAL A 1 182 ? 17.754 -3.597 -3.574 1.00 90.88 182 VAL A CA 1
ATOM 1482 C C . VAL A 1 182 ? 17.483 -5.085 -3.770 1.00 90.88 182 VAL A C 1
ATOM 1484 O O . VAL A 1 182 ? 16.807 -5.496 -4.710 1.00 90.88 182 VAL A O 1
ATOM 1487 N N . HIS A 1 183 ? 18.048 -5.899 -2.882 1.00 92.25 183 HIS A N 1
ATOM 1488 C CA . HIS A 1 183 ? 17.715 -7.313 -2.792 1.00 92.25 183 HIS A CA 1
ATOM 1489 C C . HIS A 1 183 ? 16.474 -7.480 -1.916 1.00 92.25 183 HIS A C 1
ATOM 1491 O O . HIS A 1 183 ? 16.459 -7.011 -0.775 1.00 92.25 183 HIS A O 1
ATOM 1497 N N . PHE A 1 184 ? 15.458 -8.163 -2.435 1.00 94.88 184 PHE A N 1
ATOM 1498 C CA . PHE A 1 184 ? 14.253 -8.497 -1.684 1.00 94.88 184 PHE A CA 1
ATOM 1499 C C . PHE A 1 184 ? 14.099 -10.009 -1.597 1.00 94.88 184 PHE A C 1
ATOM 1501 O O . PHE A 1 184 ? 14.106 -10.709 -2.608 1.00 94.88 184 PHE A O 1
ATOM 1508 N N . GLU A 1 185 ? 13.901 -10.506 -0.382 1.00 94.56 185 GLU A N 1
ATOM 1509 C CA . GLU A 1 185 ? 13.586 -11.917 -0.148 1.00 94.56 185 GLU A CA 1
ATOM 1510 C C . GLU A 1 185 ? 12.071 -12.151 -0.109 1.00 94.56 185 GLU A C 1
ATOM 1512 O O . GLU A 1 185 ? 11.592 -13.244 -0.419 1.00 94.56 185 GLU A O 1
ATOM 1517 N N . THR A 1 186 ? 11.298 -11.121 0.258 1.00 96.81 186 THR A N 1
ATOM 1518 C CA . THR A 1 186 ? 9.879 -11.269 0.598 1.00 96.81 186 THR A CA 1
ATOM 1519 C C . THR 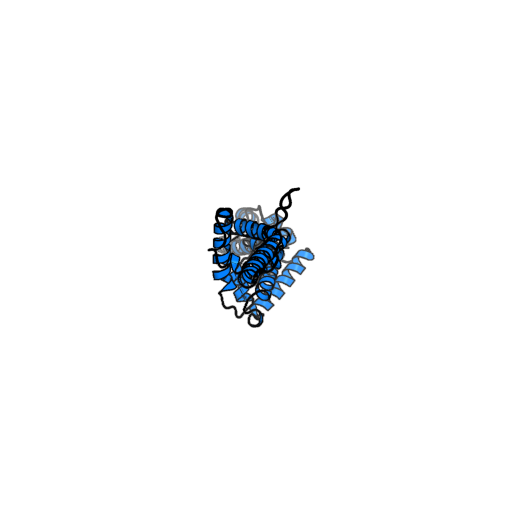A 1 186 ? 8.984 -10.186 0.004 1.00 96.81 186 THR A C 1
ATOM 1521 O O . THR A 1 186 ? 9.415 -9.046 -0.193 1.00 96.81 186 THR A O 1
ATOM 1524 N N . PHE A 1 187 ? 7.710 -10.518 -0.220 1.00 96.62 187 PHE A N 1
ATOM 1525 C CA . PHE A 1 187 ? 6.689 -9.551 -0.640 1.00 96.62 187 PHE A CA 1
ATOM 1526 C C . PHE A 1 187 ? 6.512 -8.432 0.387 1.00 96.62 187 PHE A C 1
ATOM 15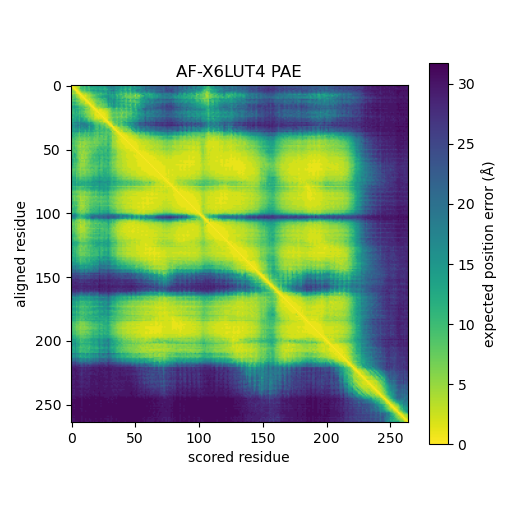28 O O . PHE A 1 187 ? 6.441 -7.268 -0.003 1.00 96.62 187 PHE A O 1
ATOM 1535 N N . THR A 1 188 ? 6.513 -8.756 1.684 1.00 97.00 188 THR A N 1
ATOM 1536 C CA . THR A 1 188 ? 6.410 -7.743 2.744 1.00 97.00 188 THR A CA 1
ATOM 1537 C C . THR A 1 188 ? 7.556 -6.733 2.667 1.00 97.00 188 THR A C 1
ATOM 1539 O O . THR A 1 188 ? 7.317 -5.528 2.718 1.00 97.00 188 THR A O 1
ATOM 1542 N N . SER A 1 189 ? 8.801 -7.191 2.474 1.00 96.56 189 SER A N 1
ATOM 1543 C CA . SER A 1 189 ? 9.953 -6.282 2.359 1.00 96.56 189 SER A CA 1
ATOM 1544 C C . SER A 1 189 ? 9.858 -5.359 1.140 1.00 96.56 189 SER A C 1
ATOM 1546 O O . SER A 1 189 ? 10.162 -4.169 1.249 1.00 96.56 189 SER A O 1
ATOM 1548 N N . LEU A 1 190 ? 9.369 -5.882 0.011 1.00 96.94 190 LEU A N 1
ATOM 1549 C CA . LEU A 1 190 ? 9.135 -5.102 -1.200 1.00 96.94 190 LEU A CA 1
ATOM 1550 C C . LEU A 1 190 ? 8.018 -4.068 -0.995 1.00 96.94 190 LEU A C 1
ATOM 1552 O O . LEU A 1 190 ? 8.198 -2.897 -1.320 1.00 96.94 190 LEU A O 1
ATOM 1556 N N . ALA A 1 191 ? 6.891 -4.467 -0.406 1.00 97.06 191 ALA A N 1
ATOM 1557 C CA . ALA A 1 191 ? 5.774 -3.568 -0.125 1.00 97.06 191 ALA A CA 1
ATOM 1558 C C . ALA A 1 191 ? 6.185 -2.425 0.817 1.00 97.06 191 ALA A C 1
ATOM 1560 O O . ALA A 1 191 ? 5.911 -1.258 0.546 1.00 97.06 191 ALA A O 1
ATOM 1561 N N . MET A 1 192 ? 6.932 -2.742 1.877 1.00 96.19 192 MET A N 1
ATOM 1562 C CA . MET A 1 192 ? 7.477 -1.740 2.794 1.00 96.19 192 MET A CA 1
ATOM 1563 C C . MET A 1 192 ? 8.452 -0.786 2.098 1.00 96.19 192 MET A C 1
ATOM 1565 O O . MET A 1 192 ? 8.524 0.383 2.465 1.00 96.19 192 MET A O 1
ATOM 1569 N N . ALA A 1 193 ? 9.210 -1.251 1.100 1.00 95.81 193 ALA A N 1
ATOM 1570 C CA . ALA A 1 193 ? 10.071 -0.382 0.303 1.00 95.81 193 ALA A CA 1
ATOM 1571 C C . ALA A 1 193 ? 9.272 0.558 -0.609 1.00 95.81 193 ALA A C 1
ATOM 1573 O O . ALA A 1 193 ? 9.653 1.718 -0.753 1.00 95.81 193 ALA A O 1
ATOM 1574 N N . LEU A 1 194 ? 8.135 0.113 -1.154 1.00 95.75 194 LEU A N 1
ATOM 1575 C CA . LEU A 1 194 ? 7.234 0.988 -1.913 1.00 95.75 194 LEU A CA 1
ATOM 1576 C C . LEU A 1 194 ? 6.651 2.108 -1.049 1.00 95.75 194 LEU A C 1
ATOM 1578 O O . LEU A 1 194 ? 6.550 3.237 -1.518 1.00 95.75 194 LEU A O 1
ATOM 1582 N N . LEU A 1 195 ? 6.347 1.838 0.223 1.00 95.00 195 LEU A N 1
ATOM 1583 C CA . LEU A 1 195 ? 5.902 2.876 1.162 1.00 95.00 195 LEU A CA 1
ATOM 1584 C C . LEU A 1 195 ? 7.025 3.802 1.662 1.00 95.00 195 LEU A C 1
ATOM 1586 O O . LEU A 1 195 ? 6.751 4.744 2.400 1.00 95.00 195 LEU A O 1
ATOM 1590 N N . LYS A 1 196 ? 8.288 3.542 1.299 1.00 93.62 196 LYS A N 1
ATOM 1591 C CA . LYS A 1 196 ? 9.407 4.472 1.538 1.00 93.62 196 LYS A CA 1
ATOM 1592 C C . LYS A 1 196 ? 9.611 5.453 0.389 1.00 93.62 196 LYS A C 1
ATOM 1594 O O . LYS A 1 196 ? 10.422 6.368 0.528 1.00 93.62 196 LYS A O 1
ATOM 1599 N N . LEU A 1 197 ? 8.936 5.249 -0.744 1.00 92.31 197 LEU A N 1
ATOM 1600 C CA . LEU A 1 197 ? 8.954 6.226 -1.821 1.00 92.31 197 LEU A CA 1
ATOM 1601 C C . LEU A 1 197 ? 8.345 7.548 -1.331 1.00 92.31 197 LEU A C 1
ATOM 1603 O O . LEU A 1 197 ? 7.543 7.543 -0.398 1.00 92.31 197 LEU A O 1
ATOM 1607 N N . PRO A 1 198 ? 8.706 8.683 -1.948 1.00 92.38 198 PRO A N 1
ATOM 1608 C CA . PRO A 1 198 ? 8.072 9.952 -1.629 1.00 92.38 198 PRO A CA 1
ATOM 1609 C C . PRO A 1 198 ? 6.546 9.866 -1.764 1.00 92.38 198 PRO A C 1
ATOM 1611 O O . PRO A 1 198 ? 6.032 9.315 -2.740 1.00 92.38 198 PRO A O 1
ATOM 1614 N N . ASP A 1 199 ? 5.840 10.418 -0.779 1.00 91.31 199 ASP A N 1
ATOM 1615 C CA . ASP A 1 199 ? 4.383 10.356 -0.710 1.00 91.31 199 ASP A CA 1
ATOM 1616 C C . ASP A 1 199 ? 3.695 11.220 -1.785 1.00 91.31 199 ASP A C 1
ATOM 1618 O O . ASP A 1 199 ? 4.335 11.986 -2.516 1.00 91.31 199 ASP A O 1
ATOM 1622 N N . ASP A 1 200 ? 2.370 11.119 -1.867 1.00 88.81 200 ASP A N 1
ATOM 1623 C CA . ASP A 1 200 ? 1.540 11.795 -2.868 1.00 88.81 200 ASP A CA 1
ATOM 1624 C C . ASP A 1 200 ? 1.604 13.333 -2.801 1.00 88.81 200 ASP A C 1
ATOM 1626 O O . ASP A 1 200 ? 1.197 14.004 -3.750 1.00 88.81 200 ASP A O 1
ATOM 1630 N N . THR A 1 201 ? 2.114 13.914 -1.708 1.00 84.00 201 THR A N 1
ATOM 1631 C CA . THR A 1 201 ? 2.282 15.374 -1.578 1.00 84.00 201 THR A CA 1
ATOM 1632 C C . THR A 1 201 ? 3.599 15.872 -2.167 1.00 84.00 201 THR A C 1
ATOM 1634 O O . THR A 1 201 ? 3.783 17.073 -2.382 1.00 84.00 201 THR A O 1
ATOM 1637 N N . SER A 1 202 ? 4.525 14.958 -2.444 1.00 87.69 202 SER A N 1
ATOM 1638 C CA . SER A 1 202 ? 5.826 15.289 -2.996 1.00 87.69 202 SER A CA 1
ATOM 1639 C C . SER A 1 202 ? 5.751 15.607 -4.494 1.00 87.69 202 SER A C 1
ATOM 1641 O O . SER A 1 202 ? 4.946 15.060 -5.249 1.00 87.69 202 SER A O 1
ATOM 1643 N N . ASN A 1 203 ? 6.677 16.445 -4.971 1.00 87.69 203 ASN A N 1
ATOM 1644 C CA . ASN A 1 203 ? 6.820 16.716 -6.407 1.00 87.69 203 ASN A CA 1
ATOM 1645 C C . ASN A 1 203 ? 7.201 15.459 -7.218 1.00 87.69 203 ASN A C 1
ATOM 1647 O O . ASN A 1 203 ? 7.090 15.448 -8.442 1.00 87.69 203 ASN A O 1
ATOM 1651 N N . PHE A 1 204 ? 7.643 14.397 -6.539 1.00 86.25 204 PHE A N 1
ATOM 1652 C CA . PHE A 1 204 ? 8.024 13.134 -7.153 1.00 86.25 204 PHE A CA 1
ATOM 1653 C C . PHE A 1 204 ? 6.877 12.504 -7.945 1.00 86.25 204 PHE A C 1
ATOM 1655 O O . PHE A 1 204 ? 7.096 12.022 -9.051 1.00 86.25 204 PHE A O 1
ATOM 1662 N N . VAL A 1 205 ? 5.649 12.537 -7.420 1.00 85.38 205 VAL A N 1
ATOM 1663 C CA . VAL A 1 205 ? 4.490 11.917 -8.083 1.00 85.38 205 VAL A CA 1
ATOM 1664 C C . VAL A 1 205 ? 4.165 12.630 -9.393 1.00 85.38 205 VAL A C 1
ATOM 1666 O O . VAL A 1 205 ? 4.030 11.983 -10.431 1.00 85.38 205 VAL A O 1
ATOM 1669 N N . SER A 1 206 ? 4.159 13.964 -9.381 1.00 86.88 206 SER A N 1
ATOM 1670 C CA . SER A 1 206 ? 3.980 14.790 -10.583 1.00 86.88 206 SER A CA 1
ATOM 1671 C C . SER A 1 206 ? 5.080 14.547 -11.624 1.00 86.88 206 SER A C 1
ATOM 1673 O O . SER A 1 206 ? 4.819 14.506 -12.829 1.00 86.88 206 SER A O 1
ATOM 1675 N N . GLN A 1 207 ? 6.323 14.367 -11.169 1.00 85.25 207 GLN A N 1
ATOM 1676 C CA . GLN A 1 207 ? 7.457 14.027 -12.027 1.00 85.25 207 GLN A CA 1
ATOM 1677 C C . GLN A 1 207 ? 7.299 12.631 -12.643 1.00 85.25 207 GLN A C 1
ATOM 1679 O O . GLN A 1 207 ? 7.429 12.482 -13.859 1.00 85.25 207 GLN A O 1
ATOM 1684 N N . LEU A 1 208 ? 6.974 11.621 -11.831 1.00 84.38 208 LEU A N 1
ATOM 1685 C CA . LEU A 1 208 ? 6.754 10.248 -12.278 1.00 84.38 208 LEU A CA 1
ATOM 1686 C C . LEU A 1 208 ? 5.632 10.185 -13.318 1.00 84.38 208 LEU A C 1
ATOM 1688 O O . LEU A 1 208 ? 5.835 9.639 -14.398 1.00 84.38 208 LEU A O 1
ATOM 1692 N N . GLU A 1 209 ? 4.487 10.803 -13.040 1.00 86.50 209 GLU A N 1
ATOM 1693 C CA . GLU A 1 209 ? 3.345 10.837 -13.956 1.00 86.50 209 GLU A CA 1
ATOM 1694 C C . GLU A 1 209 ? 3.702 11.496 -15.301 1.00 86.50 209 GLU A C 1
ATOM 1696 O O . GLU A 1 209 ? 3.352 10.988 -16.370 1.00 86.50 209 GLU A O 1
ATOM 1701 N N . SER A 1 210 ? 4.433 12.616 -15.266 1.00 84.44 210 SER A N 1
ATOM 1702 C CA . SER A 1 210 ? 4.914 13.313 -16.467 1.00 84.44 210 SER A CA 1
ATOM 1703 C C . SER A 1 210 ? 5.851 12.434 -17.297 1.00 84.44 210 SER A C 1
ATOM 1705 O O . SER A 1 210 ? 5.699 12.352 -18.519 1.00 84.44 210 SER A O 1
ATOM 1707 N N . ASN A 1 211 ? 6.791 11.748 -16.642 1.00 79.00 211 ASN A N 1
ATOM 1708 C CA . ASN A 1 211 ? 7.776 10.891 -17.300 1.00 79.00 211 ASN A CA 1
ATOM 1709 C C . ASN A 1 211 ? 7.119 9.665 -17.927 1.00 79.00 211 ASN A C 1
ATOM 1711 O O . ASN A 1 211 ? 7.345 9.380 -19.099 1.00 79.00 211 ASN A O 1
ATOM 1715 N N . VAL A 1 212 ? 6.251 8.991 -17.178 1.00 81.62 212 VAL A N 1
ATOM 1716 C CA . VAL A 1 212 ? 5.538 7.796 -17.631 1.00 81.62 212 VAL A CA 1
ATOM 1717 C C . VAL A 1 212 ? 4.624 8.107 -18.821 1.00 81.62 212 VAL A C 1
ATOM 1719 O O . VAL A 1 212 ? 4.653 7.385 -19.816 1.00 81.62 212 VAL A O 1
ATOM 1722 N N . ARG A 1 213 ? 3.886 9.228 -18.796 1.00 80.75 213 ARG A N 1
ATOM 1723 C CA . ARG A 1 213 ? 3.065 9.654 -19.945 1.00 80.75 213 ARG A CA 1
ATOM 1724 C C . ARG A 1 213 ? 3.894 9.969 -21.187 1.00 80.75 213 ARG A C 1
ATOM 1726 O O . ARG A 1 213 ? 3.463 9.665 -22.297 1.00 80.75 213 ARG A O 1
ATOM 1733 N N . LYS A 1 214 ? 5.054 10.607 -21.021 1.00 75.94 214 LYS A N 1
ATOM 1734 C CA . LYS A 1 214 ? 5.940 10.945 -22.144 1.00 75.94 214 LYS A CA 1
ATOM 1735 C C . LYS A 1 214 ? 6.600 9.703 -22.728 1.00 75.94 214 LYS A C 1
ATOM 1737 O O . LYS A 1 214 ? 6.585 9.562 -23.940 1.00 75.94 214 LYS A O 1
ATOM 1742 N N . ILE A 1 215 ? 7.092 8.793 -21.889 1.00 70.75 215 ILE A N 1
ATOM 1743 C CA . ILE A 1 215 ? 7.675 7.519 -22.336 1.00 70.75 215 ILE A CA 1
ATOM 1744 C C . ILE A 1 215 ? 6.634 6.686 -23.071 1.00 70.75 215 ILE A C 1
ATOM 1746 O O . ILE A 1 215 ? 6.929 6.209 -24.159 1.00 70.75 215 ILE A O 1
ATOM 1750 N N . GLY A 1 216 ? 5.402 6.611 -22.554 1.00 65.44 216 GLY A N 1
ATOM 1751 C CA . GLY A 1 216 ? 4.295 5.994 -23.282 1.00 65.44 216 GLY A CA 1
ATOM 1752 C C . GLY A 1 216 ? 4.150 6.583 -24.688 1.00 65.44 216 GLY A C 1
ATOM 1753 O O . GLY A 1 216 ? 4.185 5.850 -25.666 1.00 65.44 216 GLY A O 1
ATOM 1754 N N . LYS A 1 217 ? 4.101 7.912 -24.835 1.00 67.38 217 LYS A N 1
ATOM 1755 C CA . LYS A 1 217 ? 4.060 8.529 -26.174 1.00 67.38 217 LYS A CA 1
ATOM 1756 C C . LYS A 1 217 ? 5.263 8.164 -27.044 1.00 67.38 217 LYS A C 1
ATOM 1758 O O . LYS A 1 217 ? 5.080 7.847 -28.206 1.00 67.38 217 LYS A O 1
ATOM 1763 N N . TRP A 1 218 ? 6.472 8.152 -26.494 1.00 62.31 218 TRP A N 1
ATOM 1764 C CA . TRP A 1 218 ? 7.692 7.871 -27.262 1.00 62.31 218 TRP A CA 1
ATOM 1765 C C . TRP A 1 218 ? 7.752 6.430 -27.761 1.00 62.31 218 TRP A C 1
ATOM 1767 O O . TRP A 1 218 ? 8.124 6.176 -28.903 1.00 62.31 218 TRP A O 1
ATOM 1777 N N . VAL A 1 219 ? 7.354 5.491 -26.910 1.00 57.25 219 VAL A N 1
ATOM 1778 C CA . VAL A 1 219 ? 7.317 4.063 -27.227 1.00 57.25 219 VAL A CA 1
ATOM 1779 C C . VAL A 1 219 ? 6.274 3.781 -28.308 1.00 57.25 219 VAL A C 1
ATOM 1781 O O . VAL A 1 219 ? 6.504 2.941 -29.175 1.00 57.25 219 VAL A O 1
ATOM 1784 N N . PHE A 1 220 ? 5.156 4.513 -28.297 1.00 50.41 220 PHE A N 1
ATOM 1785 C CA . PHE A 1 220 ? 4.079 4.339 -29.270 1.00 50.41 220 PHE A CA 1
ATOM 1786 C C . PHE A 1 220 ? 4.250 5.157 -30.567 1.00 50.41 220 PHE A C 1
ATOM 1788 O O . PHE A 1 220 ? 3.806 4.690 -31.613 1.00 50.41 220 PHE A O 1
ATOM 1795 N N . GLU A 1 221 ? 4.881 6.336 -30.538 1.00 47.09 221 GLU A N 1
ATOM 1796 C CA . GLU A 1 221 ? 4.951 7.259 -31.689 1.00 47.09 221 GLU A CA 1
ATOM 1797 C C . GLU A 1 221 ? 6.364 7.379 -32.304 1.00 47.09 221 GLU A C 1
ATOM 1799 O O . GLU A 1 221 ? 6.475 7.496 -33.523 1.00 47.09 221 GLU A O 1
ATOM 1804 N N . ASP A 1 222 ? 7.445 7.269 -31.517 1.00 45.19 222 ASP A N 1
ATOM 1805 C CA . ASP A 1 222 ? 8.809 7.627 -31.959 1.00 45.19 222 ASP A CA 1
ATOM 1806 C C . ASP A 1 222 ? 9.805 6.454 -32.043 1.00 45.19 222 ASP A C 1
ATOM 1808 O O . ASP A 1 222 ? 10.815 6.573 -32.742 1.00 45.19 222 ASP A O 1
ATOM 1812 N N . CYS A 1 223 ? 9.547 5.295 -31.422 1.00 43.88 223 CYS A N 1
ATOM 1813 C CA . CYS A 1 223 ? 10.409 4.111 -31.593 1.00 43.88 223 CYS A CA 1
ATOM 1814 C C . CYS A 1 223 ? 10.493 3.650 -33.059 1.00 43.88 223 CYS A C 1
ATOM 1816 O O . CYS A 1 223 ? 11.546 3.185 -33.489 1.00 43.88 223 CYS A O 1
ATOM 1818 N N . HIS A 1 224 ? 9.436 3.856 -33.854 1.00 41.12 224 HIS A N 1
ATOM 1819 C CA . HIS A 1 224 ? 9.482 3.610 -35.299 1.00 41.12 224 HIS A CA 1
ATOM 1820 C C . HIS A 1 224 ? 10.487 4.545 -35.989 1.00 41.12 224 HIS A C 1
ATOM 1822 O O . HIS A 1 224 ? 11.301 4.103 -36.791 1.00 41.12 224 HIS A O 1
ATOM 1828 N N . ILE A 1 225 ? 10.497 5.825 -35.610 1.00 42.50 225 ILE A N 1
ATOM 1829 C CA . ILE A 1 225 ? 11.308 6.864 -36.253 1.00 42.50 225 ILE A CA 1
ATOM 1830 C C . ILE A 1 225 ? 12.780 6.774 -35.828 1.00 42.50 225 ILE A C 1
ATOM 1832 O O . ILE A 1 225 ? 13.670 6.996 -36.650 1.00 42.50 225 ILE A O 1
ATOM 1836 N N . ILE A 1 226 ? 13.066 6.449 -34.563 1.00 43.53 226 ILE A N 1
ATOM 1837 C CA . ILE A 1 226 ? 14.444 6.331 -34.057 1.00 43.53 226 ILE A CA 1
ATOM 1838 C C . ILE A 1 226 ? 15.106 5.050 -34.580 1.00 43.53 226 ILE A C 1
ATOM 1840 O O . ILE A 1 226 ? 16.228 5.128 -35.083 1.00 43.53 226 ILE A O 1
ATOM 1844 N N . CYS A 1 227 ? 14.408 3.905 -34.568 1.00 45.66 227 CYS A N 1
ATOM 1845 C CA . CYS A 1 227 ? 14.922 2.684 -35.195 1.00 45.66 227 CYS A CA 1
ATOM 1846 C C . CYS A 1 227 ? 15.104 2.859 -36.709 1.00 45.66 227 CYS A C 1
ATOM 1848 O O . CYS A 1 227 ? 16.118 2.425 -37.249 1.00 45.66 227 CYS A O 1
ATOM 1850 N N . GLU A 1 228 ? 14.185 3.537 -37.405 1.00 44.41 228 GLU A N 1
ATOM 1851 C CA . GLU A 1 228 ? 14.366 3.840 -38.830 1.00 44.41 228 GLU A CA 1
ATOM 1852 C C . GLU A 1 228 ? 15.554 4.770 -39.087 1.00 44.41 228 GLU A C 1
ATOM 1854 O O . GLU A 1 228 ? 16.285 4.552 -40.050 1.00 44.41 228 GLU A O 1
ATOM 1859 N N . LYS A 1 229 ? 15.798 5.773 -38.234 1.00 44.59 229 LYS A N 1
ATOM 1860 C CA . LYS A 1 229 ? 16.959 6.665 -38.377 1.00 44.59 229 LYS A CA 1
ATOM 1861 C C . LYS A 1 229 ? 18.286 5.944 -38.149 1.00 44.59 229 LYS A C 1
ATOM 1863 O O . LYS A 1 229 ? 19.180 6.124 -38.972 1.00 44.59 229 LYS A O 1
ATOM 1868 N N . GLN A 1 230 ? 18.396 5.108 -37.113 1.00 49.22 230 GLN A N 1
ATOM 1869 C CA . GLN A 1 230 ? 19.607 4.312 -36.867 1.00 49.22 230 GLN A CA 1
ATOM 1870 C C . GLN A 1 230 ? 19.853 3.293 -37.982 1.00 49.22 230 GLN A C 1
ATOM 1872 O O . GLN A 1 230 ? 20.941 3.279 -38.547 1.00 49.22 230 GLN A O 1
ATOM 1877 N N . ASN A 1 231 ? 18.825 2.554 -38.412 1.00 48.69 231 ASN A N 1
ATOM 1878 C CA . ASN A 1 231 ? 18.941 1.637 -39.551 1.00 48.69 231 ASN A CA 1
ATOM 1879 C C . ASN A 1 231 ? 19.346 2.374 -40.842 1.00 48.69 231 ASN A C 1
ATOM 1881 O O . ASN A 1 231 ? 20.076 1.840 -41.675 1.00 48.69 231 ASN A O 1
ATOM 1885 N N . HIS A 1 232 ? 18.883 3.614 -41.034 1.00 48.78 232 HIS A N 1
ATOM 1886 C CA . HIS A 1 232 ? 19.225 4.422 -42.204 1.00 48.78 232 HIS A CA 1
ATOM 1887 C C . HIS A 1 232 ? 20.645 5.021 -42.127 1.00 48.78 232 HIS A C 1
ATOM 1889 O O . HIS A 1 232 ? 21.256 5.268 -43.174 1.00 48.78 232 HIS A O 1
ATOM 1895 N N . GLU A 1 233 ? 21.178 5.280 -40.933 1.00 53.94 233 GLU A N 1
ATOM 1896 C CA . GLU A 1 233 ? 22.569 5.705 -40.733 1.00 53.94 233 GLU A CA 1
ATOM 1897 C C . GLU A 1 233 ? 23.548 4.534 -40.855 1.00 53.94 233 GLU A C 1
ATOM 1899 O O . GLU A 1 233 ? 24.535 4.670 -41.578 1.00 53.94 233 GLU A O 1
ATOM 1904 N N . GLU A 1 234 ? 23.223 3.368 -40.295 1.00 55.12 234 GLU A N 1
ATOM 1905 C CA . GLU A 1 234 ? 23.997 2.130 -40.469 1.00 55.12 234 GLU A CA 1
ATOM 1906 C C . GLU A 1 234 ? 24.038 1.706 -41.946 1.00 55.12 234 GLU A C 1
ATOM 1908 O O . GLU A 1 234 ? 25.115 1.512 -42.505 1.00 55.12 234 GLU A O 1
ATOM 1913 N N . ALA A 1 235 ? 22.899 1.728 -42.652 1.00 55.03 235 ALA A N 1
ATOM 1914 C CA . ALA A 1 235 ? 22.858 1.459 -44.094 1.00 55.03 235 ALA A CA 1
ATOM 1915 C C . ALA A 1 235 ? 23.612 2.510 -44.939 1.00 55.03 235 ALA A C 1
ATOM 1917 O O . ALA A 1 235 ? 24.013 2.241 -46.077 1.00 55.03 235 ALA A O 1
ATOM 1918 N N . LYS A 1 236 ? 23.789 3.736 -44.424 1.00 56.53 236 LYS A N 1
ATOM 1919 C CA . LYS A 1 236 ? 24.623 4.763 -45.069 1.00 56.53 236 LYS A CA 1
ATOM 1920 C C . LYS A 1 236 ? 26.104 4.508 -44.831 1.00 56.53 236 LYS A C 1
ATOM 1922 O O . LYS A 1 236 ? 26.870 4.755 -45.760 1.00 56.53 236 LYS A O 1
ATOM 1927 N N . GLU A 1 237 ? 26.508 4.057 -43.645 1.00 57.31 237 GLU A N 1
ATOM 1928 C CA . GLU A 1 237 ? 27.896 3.676 -43.363 1.00 57.31 237 GLU A CA 1
ATOM 1929 C C . GLU A 1 237 ? 28.309 2.416 -44.121 1.00 57.31 237 GLU A C 1
ATOM 1931 O O . GLU A 1 237 ? 29.344 2.458 -44.785 1.00 57.31 237 GLU A O 1
ATOM 1936 N N . GLU A 1 238 ? 27.470 1.376 -44.151 1.00 55.12 238 GLU A N 1
ATOM 1937 C CA . GLU A 1 238 ? 27.721 0.161 -44.941 1.00 55.12 238 GLU A CA 1
ATOM 1938 C C . GLU A 1 238 ? 27.889 0.492 -46.427 1.00 55.12 238 GLU A C 1
ATOM 1940 O O . GLU A 1 238 ? 28.877 0.100 -47.046 1.00 55.12 238 GLU A O 1
ATOM 1945 N N . LYS A 1 239 ? 27.007 1.328 -46.997 1.00 55.91 239 LYS A N 1
ATOM 1946 C CA . LYS A 1 239 ? 27.187 1.815 -48.376 1.00 55.91 239 LYS A CA 1
ATOM 1947 C C . LYS A 1 239 ? 28.480 2.605 -48.551 1.00 55.91 239 LYS A C 1
ATOM 1949 O O . LYS A 1 239 ? 29.107 2.525 -49.603 1.00 55.91 239 LYS A O 1
ATOM 1954 N N . LYS A 1 240 ? 28.895 3.395 -47.560 1.00 54.75 240 LYS A N 1
ATOM 1955 C CA . LYS A 1 240 ? 30.134 4.187 -47.625 1.00 54.75 240 LYS A CA 1
ATOM 1956 C C . LYS A 1 240 ? 31.380 3.301 -47.564 1.00 54.75 240 LYS A C 1
ATOM 1958 O O . LYS A 1 240 ? 32.390 3.661 -48.170 1.00 54.75 240 LYS A O 1
ATOM 1963 N N . GLU A 1 241 ? 31.319 2.173 -46.859 1.00 53.72 241 GLU A N 1
ATOM 1964 C CA . GLU A 1 241 ? 32.363 1.146 -46.853 1.00 53.72 241 GLU A CA 1
ATOM 1965 C C . GLU A 1 241 ? 32.372 0.316 -48.138 1.00 53.72 241 GLU A C 1
ATOM 1967 O O . GLU A 1 241 ? 33.441 0.150 -48.724 1.00 53.72 241 GLU A O 1
ATOM 1972 N N . GLU A 1 242 ? 31.218 -0.102 -48.664 1.00 51.28 242 GLU A N 1
ATOM 1973 C CA . GLU A 1 242 ? 31.134 -0.773 -49.971 1.00 51.28 242 GLU A CA 1
ATOM 1974 C C . GLU A 1 242 ? 31.717 0.104 -51.091 1.00 51.28 242 GLU A C 1
ATOM 1976 O O . GLU A 1 242 ? 32.533 -0.359 -51.892 1.00 51.28 242 GLU A O 1
ATOM 1981 N N . LEU A 1 243 ? 31.397 1.407 -51.087 1.00 51.06 243 LEU A N 1
ATOM 1982 C CA . LEU A 1 243 ? 31.936 2.380 -52.042 1.00 51.06 243 LEU A CA 1
ATOM 1983 C C . LEU A 1 243 ? 33.460 2.590 -51.919 1.00 51.06 243 LEU A C 1
ATOM 1985 O O . LEU A 1 243 ? 34.064 3.056 -52.890 1.00 51.06 243 LEU A O 1
ATOM 1989 N N . LYS A 1 244 ? 34.087 2.278 -50.770 1.00 50.62 244 LYS A N 1
ATOM 1990 C CA . LYS A 1 244 ? 35.548 2.382 -50.563 1.00 50.62 244 LYS A CA 1
ATOM 1991 C C . LYS A 1 244 ? 36.326 1.222 -51.192 1.00 50.62 244 LYS A C 1
ATOM 1993 O O . LYS A 1 244 ? 37.505 1.407 -51.489 1.00 50.62 244 LYS A O 1
ATOM 1998 N N . TYR A 1 245 ? 35.697 0.064 -51.408 1.00 49.75 245 TYR A N 1
ATOM 1999 C CA . TYR A 1 245 ? 36.368 -1.145 -51.912 1.00 49.75 245 TYR A CA 1
ATOM 2000 C C . TYR A 1 245 ? 36.049 -1.491 -53.373 1.00 49.75 245 TYR A C 1
ATOM 2002 O O . TYR A 1 245 ? 36.721 -2.336 -53.965 1.00 49.75 245 TYR A O 1
ATOM 2010 N N . THR A 1 246 ? 35.092 -0.815 -54.010 1.00 42.22 246 THR A N 1
ATOM 2011 C CA . THR A 1 246 ? 34.809 -1.005 -55.439 1.00 42.22 246 THR A CA 1
ATOM 2012 C C . THR A 1 246 ? 35.722 -0.165 -56.331 1.00 42.22 246 THR A C 1
ATOM 2014 O O . THR A 1 246 ? 35.657 1.063 -56.350 1.00 42.22 246 THR A O 1
ATOM 2017 N N . THR A 1 247 ? 36.548 -0.829 -57.142 1.00 46.53 247 THR A N 1
ATOM 2018 C CA . THR A 1 247 ? 37.247 -0.198 -58.269 1.00 46.53 247 THR A CA 1
ATOM 2019 C C . THR A 1 247 ? 36.218 0.173 -59.338 1.00 46.53 247 THR A C 1
ATOM 2021 O O . THR A 1 247 ? 35.679 -0.697 -60.021 1.00 46.53 247 THR A O 1
ATOM 2024 N N . TYR A 1 248 ? 35.914 1.462 -59.480 1.00 45.38 248 TYR A N 1
ATOM 2025 C CA . TYR A 1 248 ? 34.946 1.951 -60.460 1.00 45.38 248 TYR A CA 1
ATOM 2026 C C . TYR A 1 248 ? 35.480 1.826 -61.889 1.00 45.38 248 TYR A C 1
ATOM 2028 O O . TYR A 1 248 ? 36.105 2.745 -62.414 1.00 45.38 248 TYR A O 1
ATOM 2036 N N . LYS A 1 249 ? 35.193 0.704 -62.552 1.00 38.69 249 LYS A N 1
ATOM 2037 C CA . LYS A 1 249 ? 35.186 0.644 -64.017 1.00 38.69 249 LYS A CA 1
ATOM 2038 C C . LYS A 1 249 ? 33.772 0.932 -64.517 1.00 38.69 249 LYS A C 1
ATOM 2040 O O . LYS A 1 249 ? 32.879 0.110 -64.349 1.00 38.69 249 LYS A O 1
ATOM 2045 N N . GLY A 1 250 ? 33.601 2.093 -65.150 1.00 47.25 250 GLY A N 1
ATOM 2046 C CA . GLY A 1 250 ? 32.441 2.388 -65.996 1.00 47.25 250 GLY A CA 1
ATOM 2047 C C . GLY A 1 250 ? 31.206 2.976 -65.305 1.00 47.25 250 GLY A C 1
ATOM 2048 O O . GLY A 1 250 ? 30.098 2.552 -65.614 1.00 47.25 250 GLY A O 1
ATOM 2049 N N . LEU A 1 251 ? 31.353 3.971 -64.422 1.00 39.50 251 LEU A N 1
ATOM 2050 C CA . LEU A 1 251 ? 30.210 4.799 -64.010 1.00 39.50 251 LEU A CA 1
ATOM 2051 C C . LEU A 1 251 ? 30.075 6.035 -64.905 1.00 39.50 251 LEU A C 1
ATOM 2053 O O . LEU A 1 251 ? 31.003 6.830 -65.027 1.00 39.50 251 LEU A O 1
ATOM 2057 N N . THR A 1 252 ? 28.893 6.218 -65.493 1.00 40.78 252 THR A N 1
ATOM 2058 C CA . THR A 1 252 ? 28.503 7.437 -66.214 1.00 40.78 252 THR A CA 1
ATOM 2059 C C . THR A 1 252 ? 27.677 8.332 -65.291 1.00 40.78 252 THR A C 1
ATOM 2061 O O . THR A 1 252 ? 26.668 7.900 -64.737 1.00 40.78 252 THR A O 1
ATOM 2064 N N . LEU A 1 253 ? 28.090 9.592 -65.129 1.00 35.81 253 LEU A N 1
ATOM 2065 C CA . LEU A 1 253 ? 27.363 10.593 -64.347 1.00 35.81 253 LEU A CA 1
ATOM 2066 C C . LEU A 1 253 ? 26.369 11.327 -65.263 1.00 35.81 253 LEU A C 1
ATOM 2068 O O . LEU A 1 253 ? 26.781 11.972 -66.227 1.00 35.81 253 LEU A O 1
ATOM 2072 N N . GLN A 1 254 ? 25.066 11.253 -64.980 1.00 34.16 254 GLN A N 1
ATOM 2073 C CA . GLN A 1 254 ? 24.046 11.995 -65.727 1.00 34.16 254 GLN A CA 1
ATOM 2074 C C . GLN A 1 254 ? 23.496 13.131 -64.853 1.00 34.16 254 GLN A C 1
ATOM 2076 O O . GLN A 1 254 ? 22.691 12.910 -63.953 1.00 34.16 254 GLN A O 1
ATOM 2081 N N . ILE A 1 255 ? 23.934 14.363 -65.121 1.00 34.12 255 ILE A N 1
ATOM 2082 C CA . ILE A 1 255 ? 23.362 15.582 -64.536 1.00 34.12 255 ILE A CA 1
ATOM 2083 C C . ILE A 1 255 ? 22.658 16.334 -65.669 1.00 34.12 255 ILE A C 1
ATOM 2085 O O . ILE A 1 255 ? 23.304 16.746 -66.623 1.00 34.12 255 ILE A O 1
ATOM 2089 N N . GLY A 1 256 ? 21.328 16.464 -65.578 1.00 38.25 256 GLY A N 1
ATOM 2090 C CA . GLY A 1 256 ? 20.458 17.351 -66.371 1.00 38.25 256 GLY A CA 1
ATOM 2091 C C . GLY A 1 256 ? 20.826 17.616 -67.843 1.00 38.25 256 GLY A C 1
ATOM 2092 O O . GLY A 1 256 ? 21.652 18.471 -68.128 1.00 38.25 256 GLY A O 1
ATOM 2093 N N . LYS A 1 257 ? 20.121 16.969 -68.788 1.00 43.47 257 LYS A N 1
ATOM 2094 C CA . LYS A 1 257 ? 20.052 17.248 -70.252 1.00 43.47 257 LYS A CA 1
ATOM 2095 C C . LYS A 1 257 ? 21.347 17.613 -71.014 1.00 43.47 257 LYS A C 1
ATOM 2097 O O . LYS A 1 257 ? 21.260 18.038 -72.166 1.00 43.47 257 LYS A O 1
ATOM 2102 N N . LYS A 1 258 ? 22.538 17.383 -70.469 1.00 39.03 258 LYS A N 1
ATOM 2103 C CA . LYS A 1 258 ? 23.790 17.380 -71.231 1.00 39.03 258 LYS A CA 1
ATOM 2104 C C . LYS A 1 258 ? 24.605 16.152 -70.860 1.00 39.03 258 LYS A C 1
ATOM 2106 O O . LYS A 1 258 ? 25.011 15.983 -69.718 1.00 39.03 258 LYS A O 1
ATOM 2111 N N . HIS A 1 259 ? 24.823 15.297 -71.854 1.00 37.09 259 HIS A N 1
ATOM 2112 C CA . HIS A 1 259 ? 25.783 14.208 -71.774 1.00 37.09 259 HIS A CA 1
ATOM 2113 C C . HIS A 1 259 ? 27.184 14.757 -72.040 1.00 37.09 259 HIS A C 1
ATOM 2115 O O . HIS A 1 259 ? 27.414 15.393 -73.065 1.00 37.09 259 HIS A O 1
ATOM 2121 N N . LEU A 1 260 ? 28.106 14.490 -71.121 1.00 35.97 260 LEU A N 1
ATOM 2122 C CA . LEU A 1 260 ? 29.543 14.572 -71.352 1.00 35.97 260 LEU A CA 1
ATOM 2123 C C . LEU A 1 260 ? 30.111 13.177 -71.093 1.00 35.97 260 LEU A C 1
ATOM 2125 O O . LEU A 1 260 ? 29.913 12.622 -70.013 1.00 35.97 260 LEU A O 1
ATOM 2129 N N . SER A 1 261 ? 30.772 12.613 -72.098 1.00 34.25 261 SER A N 1
ATOM 2130 C CA . SER A 1 261 ? 31.577 11.398 -71.989 1.00 34.25 261 SER A CA 1
ATOM 2131 C C . SER A 1 261 ? 33.052 11.788 -72.026 1.00 34.25 261 SER A C 1
ATOM 2133 O O . SER A 1 261 ? 33.456 12.541 -72.912 1.00 34.25 261 SER A O 1
ATOM 2135 N N . CYS A 1 262 ? 33.846 11.270 -71.089 1.00 30.47 262 CYS A N 1
ATOM 2136 C CA . CYS A 1 262 ? 35.295 11.189 -71.256 1.00 30.47 262 CYS A CA 1
ATOM 2137 C C . CYS A 1 262 ? 35.631 9.811 -71.830 1.00 30.47 262 CYS A C 1
ATOM 2139 O O . CYS A 1 262 ? 35.198 8.802 -71.273 1.00 30.47 262 CYS A O 1
ATOM 2141 N N . GLU A 1 263 ? 36.401 9.795 -72.911 1.00 35.56 263 GLU A N 1
ATOM 2142 C CA . GLU A 1 263 ? 37.220 8.649 -73.315 1.00 35.56 263 GLU A CA 1
ATOM 2143 C C . GLU A 1 263 ? 38.683 8.953 -72.944 1.00 35.56 263 GLU A C 1
ATOM 2145 O O . GLU A 1 263 ? 39.025 10.123 -72.755 1.00 35.56 263 GLU A O 1
ATOM 2150 N N . GLU A 1 264 ? 39.463 7.885 -72.749 1.00 34.50 264 GLU A N 1
ATOM 2151 C CA . GLU A 1 264 ? 40.778 7.810 -72.074 1.00 34.50 264 GLU A CA 1
ATOM 2152 C C . GLU A 1 264 ? 41.815 8.888 -72.433 1.00 34.50 264 GLU A C 1
ATOM 2154 O O . GLU A 1 264 ? 42.028 9.171 -73.635 1.00 34.50 264 GLU A O 1
#

Organism: Reticulomyxa filosa (NCBI:txid46433)

Radius of gyration: 30.92 Å; Cα contacts (8 Å, |Δi|>4): 223; chains: 1; bounding box: 66×35×111 Å

pLDDT: mean 74.94, std 19.04, range [30.47, 98.0]

Solvent-accessible surface area (backbone atoms only — not comparable to full-atom values): 14973 Å² total; per-residue (Å²): 81,85,94,68,66,61,44,34,50,77,57,46,78,69,60,79,80,56,63,62,66,64,54,41,54,71,76,50,72,85,57,59,64,80,61,46,52,56,56,49,50,54,50,50,53,26,47,53,39,33,69,44,38,66,54,35,50,52,10,50,52,27,41,54,47,22,41,51,50,49,41,74,71,38,98,56,35,90,56,44,36,87,40,69,61,39,51,56,37,53,54,50,51,50,54,51,51,53,46,66,72,64,70,43,84,42,32,29,63,59,44,19,49,54,41,50,52,44,35,71,58,57,46,83,33,56,57,35,36,62,48,25,41,56,47,43,77,36,48,66,41,54,50,50,58,72,68,36,61,67,71,71,42,69,83,72,69,61,84,90,42,60,73,59,51,54,43,46,48,52,49,49,50,52,48,34,67,57,48,76,72,49,89,51,64,28,47,42,60,47,38,42,35,61,71,65,48,79,40,54,89,40,71,59,39,63,38,46,54,54,46,43,56,50,45,43,48,39,66,75,68,40,50,66,57,53,53,49,48,53,54,53,49,52,55,46,50,53,50,54,53,56,62,71,73,57,84,84,82,83,83,83,78,86,63,82,102,53,91,75,83,88,81,138

Sequence (264 aa):
AIKDNTLQFADMRWFENVNWKLEMDILIPEMKEEKVDKVLQSKIEQTEKASRLEAANKGWTALKQATQTIQKNHKEKSNIKQDRTWQDFEEKLAAINEMLCNKQNVVIENAAKLYDNCTEYVGDAIKHIAILKLIYENEQALTELLANPLLTDMTVLEQDFCPLKESLRQVHLVMSECIWKVHFETFTSLAMALLKLPDDTSNFVSQLESNVRKIGKWVFEDCHIICEKQNHEEAKEEKKEELKYTTYKGLTLQIGKKHLSCEE

Foldseek 3Di:
DLVVLQAFLLCLVVVPDDPQVVVCCVVPVPDDPVVCVVSSVVVNLLSVLSVCLVLQLLQLVLLVLLLVLLLVLAPPNVQADADPLNVQLVVLSVVSVVCVVVVDSDRSNVSSVSSVSNCVSQHRRSQANLVSCLRNVLSPLVSCCVPDVCNVPLPNDDDPCVVLNVLSVVLCVLCCVLGHVDDHNYSSSSSNSSVVRDTPVDCNSVSSVVNSVVSVCCVVPPVVVVVVVVVVVVVVVVVVVVVVPDDDDDDADDDPPDGDDDDD

Mean predicted aligned error: 14.08 Å